Protein AF-A0AAD9G2T5-F1 (afdb_monomer_lite)

Secondary structure (DSSP, 8-state):
--------TT-EE--SB-TTT-PBP-SEE--TT-SSSSGGGSGGG----GGGG--TTHHHHHHHHHHHHTTTEETTEEEEEP-S-TTTEEEEESS-HHHHHHHHHHPPPSSHHHHHHHHHHHIIIIITSGGGEEEEEHHHHHHHHHHHHHHHHHHHHHHHHHHSS--THHHHHHHHTTT--TT---HHHHHHHTT--HHHHHHHHHHHHHHHHHHHHHHHHTTTSHHHHHHHHHHHHHHHHHH--------

Radius of gyration: 18.95 Å; chains: 1; bounding box: 45×64×48 Å

Structure (mmCIF, N/CA/C/O backbone):
data_AF-A0AAD9G2T5-F1
#
_entry.id   AF-A0AAD9G2T5-F1
#
loop_
_atom_site.group_PDB
_atom_site.id
_atom_site.type_symbol
_atom_site.label_atom_id
_atom_site.label_alt_id
_atom_site.label_comp_id
_atom_site.label_asym_id
_atom_site.label_entity_id
_atom_site.label_seq_id
_atom_site.pdbx_PDB_ins_code
_atom_site.Cartn_x
_atom_site.Cartn_y
_atom_site.Cartn_z
_atom_site.occupancy
_atom_site.B_iso_or_equiv
_atom_site.auth_seq_id
_atom_site.auth_comp_id
_atom_site.auth_asym_id
_atom_site.auth_atom_id
_atom_site.pdbx_PDB_model_num
ATOM 1 N N . MET A 1 1 ? 5.744 40.142 16.947 1.00 37.25 1 MET A N 1
ATOM 2 C CA . MET A 1 1 ? 5.787 39.852 15.502 1.00 37.25 1 MET A CA 1
ATOM 3 C C . MET A 1 1 ? 4.796 38.740 15.296 1.00 37.25 1 MET A C 1
ATOM 5 O O . MET A 1 1 ? 5.099 37.600 15.622 1.00 37.25 1 MET A O 1
ATOM 9 N N . ASP A 1 2 ? 3.584 39.124 14.919 1.00 37.12 2 ASP A N 1
ATOM 10 C CA . ASP A 1 2 ? 2.494 38.195 14.673 1.00 37.12 2 ASP A CA 1
ATOM 11 C C . ASP A 1 2 ? 2.829 37.399 13.415 1.00 37.12 2 ASP A C 1
ATOM 13 O O . ASP A 1 2 ? 3.107 37.971 12.361 1.00 37.12 2 ASP A O 1
ATOM 17 N N . HIS A 1 3 ? 2.892 36.077 13.550 1.00 39.91 3 HIS A N 1
ATOM 18 C CA . HIS A 1 3 ? 2.948 35.198 12.395 1.00 39.91 3 HIS A CA 1
ATOM 19 C C . HIS A 1 3 ? 1.606 35.330 11.678 1.00 39.91 3 HIS A C 1
ATOM 21 O O . HIS A 1 3 ? 0.591 34.883 12.206 1.00 39.91 3 HIS A O 1
ATOM 27 N N . GLU A 1 4 ? 1.602 35.973 10.509 1.00 41.34 4 GLU A N 1
ATOM 28 C CA . GLU A 1 4 ? 0.477 35.917 9.577 1.00 41.34 4 GLU A CA 1
ATOM 29 C C . GLU A 1 4 ? 0.108 34.445 9.380 1.00 41.34 4 GLU A C 1
ATOM 31 O O . GLU A 1 4 ? 0.920 33.637 8.922 1.00 41.34 4 GLU A O 1
ATOM 36 N N . ASP A 1 5 ? -1.086 34.075 9.837 1.00 50.19 5 ASP A N 1
ATOM 37 C CA . ASP A 1 5 ? -1.580 32.708 9.773 1.00 50.19 5 ASP A CA 1
ATOM 38 C C . ASP A 1 5 ? -1.985 32.456 8.314 1.00 50.19 5 ASP A C 1
ATOM 40 O O . ASP A 1 5 ? -3.074 32.822 7.882 1.00 50.19 5 ASP A O 1
ATOM 44 N N . TRP A 1 6 ? -1.081 31.862 7.528 1.00 52.94 6 TRP A N 1
ATOM 45 C CA . TRP A 1 6 ? -1.293 31.453 6.127 1.00 52.94 6 TRP A CA 1
ATOM 46 C C . TRP A 1 6 ? -2.349 30.337 5.970 1.00 52.94 6 TRP A C 1
ATOM 48 O O . TRP A 1 6 ? -2.391 29.660 4.944 1.00 52.94 6 TRP A O 1
ATOM 58 N N . ALA A 1 7 ? -3.173 30.099 6.992 1.00 54.38 7 ALA A N 1
ATOM 59 C CA . ALA A 1 7 ? -4.201 29.077 6.986 1.00 54.38 7 ALA A CA 1
ATOM 60 C C . ALA A 1 7 ? -5.302 29.463 5.992 1.00 54.38 7 ALA A C 1
ATOM 62 O O . ALA A 1 7 ? -5.903 30.537 6.077 1.00 54.38 7 ALA A O 1
ATOM 63 N N . THR A 1 8 ? -5.596 28.564 5.055 1.00 62.50 8 THR A N 1
ATOM 64 C CA . THR A 1 8 ? -6.839 28.672 4.289 1.00 62.50 8 THR A CA 1
ATOM 65 C C . THR A 1 8 ? -8.032 28.557 5.257 1.00 62.50 8 THR A C 1
ATOM 67 O O . THR A 1 8 ? -7.897 27.923 6.305 1.00 62.50 8 THR A O 1
ATOM 70 N N . PRO A 1 9 ? -9.211 29.143 4.964 1.00 61.66 9 PRO A N 1
ATOM 71 C CA . PRO A 1 9 ? -10.321 29.252 5.927 1.00 61.66 9 PRO A CA 1
ATOM 72 C C . PRO A 1 9 ? -10.805 27.934 6.558 1.00 61.66 9 PRO A C 1
ATOM 74 O O . PRO A 1 9 ? -11.499 27.958 7.570 1.00 61.66 9 PRO A O 1
ATOM 77 N N . ASN A 1 10 ? -10.439 26.794 5.968 1.00 69.12 10 ASN A N 1
ATOM 78 C CA . ASN A 1 10 ? -10.867 25.461 6.386 1.00 69.12 10 ASN A CA 1
ATOM 79 C C . ASN A 1 10 ? -9.754 24.649 7.078 1.00 69.12 10 ASN A C 1
ATOM 81 O O . ASN A 1 10 ? -9.997 23.519 7.502 1.00 69.12 10 ASN A O 1
ATOM 85 N N . GLU A 1 11 ? -8.540 25.192 7.199 1.00 80.69 11 GLU A N 1
ATOM 86 C CA . GLU A 1 11 ? -7.415 24.510 7.837 1.00 80.69 11 GLU A CA 1
ATOM 87 C C . GLU A 1 11 ? -7.418 24.696 9.356 1.00 80.69 11 GLU A C 1
ATOM 89 O O . GLU A 1 11 ? -7.331 25.804 9.886 1.00 80.69 11 GLU A O 1
ATOM 94 N N . ARG A 1 12 ? -7.422 23.580 10.087 1.00 87.38 12 ARG A N 1
ATOM 95 C CA . ARG A 1 12 ? -7.336 23.559 11.559 1.00 87.38 12 ARG A CA 1
ATOM 96 C C . ARG A 1 12 ? -6.065 22.872 12.028 1.00 87.38 12 ARG A C 1
ATOM 98 O O . ARG A 1 12 ? -5.506 22.047 11.314 1.00 87.38 12 ARG A O 1
ATOM 105 N N . VAL A 1 13 ? -5.575 23.202 13.223 1.00 91.00 13 VAL A N 1
ATOM 106 C CA . VAL A 1 13 ? -4.452 22.454 13.823 1.00 91.00 13 VAL A CA 1
ATOM 107 C C . VAL A 1 13 ? -4.873 20.995 13.995 1.00 91.00 13 VAL A C 1
ATOM 109 O O . VAL A 1 13 ? -5.973 20.730 14.471 1.00 91.00 13 VAL A O 1
ATOM 112 N N . CYS A 1 14 ? -4.003 20.059 13.616 1.00 94.19 14 CYS A N 1
ATOM 113 C CA . CYS A 1 14 ? -4.226 18.633 13.817 1.00 94.19 14 CYS A CA 1
ATOM 114 C C . CYS A 1 14 ? -4.521 18.333 15.296 1.00 94.19 14 CYS A C 1
ATOM 116 O O . CYS A 1 14 ? -3.761 18.720 16.186 1.00 94.19 14 CYS A O 1
ATOM 118 N N . GLU A 1 15 ? -5.599 17.594 15.556 1.00 94.19 15 GLU A N 1
ATOM 119 C CA . GLU A 1 15 ? -6.027 17.267 16.924 1.00 94.19 15 GLU A CA 1
ATOM 120 C C . GLU A 1 15 ? -5.228 16.111 17.556 1.00 94.19 15 GLU A C 1
ATOM 122 O O . GLU A 1 15 ? -5.322 15.864 18.756 1.00 94.19 15 GLU A O 1
ATOM 127 N N . GLY A 1 16 ? -4.417 15.413 16.758 1.00 93.62 16 GLY A N 1
ATOM 128 C CA . GLY A 1 16 ? -3.694 14.212 17.171 1.00 93.62 16 GLY A CA 1
ATOM 129 C C . GLY A 1 16 ? -2.238 14.405 17.603 1.00 93.62 16 GLY A C 1
ATOM 130 O O . GLY A 1 16 ? -1.669 15.501 17.562 1.00 93.62 16 GLY A O 1
ATOM 131 N N . VAL A 1 17 ? -1.620 13.286 17.979 1.00 92.81 17 VAL A N 1
ATOM 132 C CA . VAL A 1 17 ? -0.212 13.179 18.395 1.00 92.81 17 VAL A CA 1
ATOM 133 C C . VAL A 1 17 ? 0.585 12.358 17.385 1.00 92.81 17 VAL A C 1
ATOM 135 O O . VAL A 1 17 ? 0.017 11.553 16.650 1.00 92.81 17 VAL A O 1
ATOM 138 N N . LYS A 1 18 ? 1.903 12.547 17.320 1.00 89.75 18 LYS A N 1
ATOM 139 C CA . LYS A 1 18 ? 2.750 11.709 16.464 1.00 89.75 18 LYS A CA 1
ATOM 140 C C . LYS A 1 18 ? 2.997 10.355 17.146 1.00 89.75 18 LYS A C 1
ATOM 142 O O . LYS A 1 18 ? 3.410 10.351 18.305 1.00 89.75 18 LYS A O 1
ATOM 147 N N . PRO A 1 19 ? 2.858 9.220 16.439 1.00 86.62 19 PRO A N 1
ATOM 148 C CA . PRO A 1 19 ? 3.175 7.905 16.997 1.00 86.62 19 PRO A CA 1
ATOM 149 C C . PRO A 1 19 ? 4.616 7.759 17.497 1.00 86.62 19 PRO A C 1
ATOM 151 O O . PRO A 1 19 ? 4.866 6.999 18.421 1.00 86.62 19 PRO A O 1
ATOM 154 N N . SER A 1 20 ? 5.563 8.480 16.890 1.00 85.12 20 SER A N 1
ATOM 155 C CA . SER A 1 20 ? 6.995 8.332 17.168 1.00 85.12 20 SER A CA 1
ATOM 156 C C . SER A 1 20 ? 7.432 8.870 18.529 1.00 85.12 20 SER A C 1
ATOM 158 O O . SER A 1 20 ? 8.339 8.316 19.138 1.00 85.12 20 SER A O 1
ATOM 160 N N . ASP A 1 21 ? 6.848 9.986 18.971 1.00 88.56 21 ASP A N 1
ATOM 161 C CA . ASP A 1 21 ? 7.287 10.726 20.162 1.00 88.56 21 ASP A CA 1
ATOM 162 C C . ASP A 1 21 ? 6.132 11.081 21.117 1.00 88.56 21 ASP A C 1
ATOM 164 O O . ASP A 1 21 ? 6.367 11.626 22.193 1.00 88.56 21 ASP A O 1
ATOM 168 N N . GLY A 1 22 ? 4.881 10.785 20.743 1.00 87.69 22 GLY A N 1
ATOM 169 C CA . GLY A 1 22 ? 3.685 11.126 21.516 1.00 87.69 22 GLY A CA 1
ATOM 170 C C . GLY A 1 22 ? 3.394 12.628 21.597 1.00 87.69 22 GLY A C 1
ATOM 171 O O . GLY A 1 22 ? 2.442 13.032 22.266 1.00 87.69 22 GLY A O 1
ATOM 172 N N . LEU A 1 23 ? 4.179 13.474 20.923 1.00 92.38 23 LEU A N 1
ATOM 173 C CA . LEU A 1 23 ? 4.019 14.922 20.972 1.00 92.38 23 LEU A CA 1
ATOM 174 C C . LEU A 1 23 ? 2.859 15.369 20.084 1.00 92.38 23 LEU A C 1
ATOM 176 O O . LEU A 1 23 ? 2.583 14.791 19.026 1.00 92.38 23 LEU A O 1
ATOM 180 N N . LYS A 1 24 ? 2.199 16.458 20.496 1.00 92.88 24 LYS A N 1
ATOM 181 C CA . LYS A 1 24 ? 1.115 17.070 19.724 1.00 92.88 24 LYS A CA 1
ATOM 182 C C . LYS A 1 24 ? 1.603 17.449 18.326 1.00 92.88 24 LYS A C 1
ATOM 184 O O . LYS A 1 24 ? 2.656 18.070 18.158 1.00 92.88 24 LYS A O 1
ATOM 189 N N . CYS A 1 25 ? 0.823 17.085 17.314 1.00 93.00 25 CYS A N 1
ATOM 190 C CA . CYS A 1 25 ? 1.128 17.463 15.947 1.00 93.00 25 CYS A CA 1
ATOM 191 C C . CYS A 1 25 ? 0.873 18.963 15.739 1.00 93.00 25 CYS A C 1
ATOM 193 O O . CYS A 1 25 ? -0.193 19.472 16.069 1.00 93.00 25 CYS A O 1
ATOM 195 N N . SER A 1 26 ? 1.842 19.665 15.150 1.00 90.31 26 SER A N 1
ATOM 196 C CA . SER A 1 26 ? 1.718 21.084 14.795 1.00 90.31 26 SER A CA 1
ATOM 197 C C . SER A 1 26 ? 1.250 21.321 13.355 1.00 90.31 26 SER A C 1
ATOM 199 O O . SER A 1 26 ? 1.064 22.467 12.954 1.00 90.31 26 SER A O 1
ATOM 201 N N . ARG A 1 27 ? 1.076 20.260 12.554 1.00 91.12 27 ARG A N 1
ATOM 202 C CA . ARG A 1 27 ? 0.601 20.379 11.167 1.00 91.12 27 ARG A CA 1
ATOM 203 C C . ARG A 1 27 ? -0.886 20.730 11.128 1.00 91.12 27 ARG A C 1
ATOM 205 O O . ARG A 1 27 ? -1.623 20.447 12.072 1.00 91.12 27 ARG A O 1
ATOM 212 N N . ARG A 1 28 ? -1.330 21.306 10.010 1.00 89.75 28 ARG A N 1
ATOM 213 C CA . ARG A 1 28 ? -2.742 21.597 9.750 1.00 89.75 28 ARG A CA 1
ATOM 214 C C . ARG A 1 28 ? -3.439 20.385 9.122 1.00 89.75 28 ARG A C 1
ATOM 216 O O . ARG A 1 28 ? -2.863 19.707 8.273 1.00 89.75 28 ARG A O 1
ATOM 223 N N . ALA A 1 29 ? -4.652 20.092 9.572 1.00 89.25 29 ALA A N 1
ATOM 224 C CA . ALA A 1 29 ? -5.585 19.212 8.887 1.00 89.25 29 ALA A CA 1
ATOM 225 C C . ALA A 1 29 ? -6.299 20.024 7.802 1.00 89.25 29 ALA A C 1
ATOM 227 O O . ALA A 1 29 ? -6.892 21.062 8.096 1.00 89.25 29 ALA A O 1
ATOM 228 N N . THR A 1 30 ? -6.197 19.556 6.561 1.00 85.50 30 THR A N 1
ATOM 229 C CA . THR A 1 30 ? -6.742 20.220 5.366 1.00 85.50 30 THR A CA 1
ATOM 230 C C . THR A 1 30 ? -8.130 19.714 4.987 1.00 85.50 30 THR A C 1
ATOM 232 O O . THR A 1 30 ? -8.843 20.368 4.234 1.00 85.50 30 THR A O 1
ATOM 235 N N . ASP A 1 31 ? -8.519 18.548 5.501 1.00 83.12 31 ASP A N 1
ATOM 236 C CA . ASP A 1 31 ? -9.830 17.957 5.277 1.00 83.12 31 ASP A CA 1
ATOM 237 C C . ASP A 1 31 ? -10.830 18.521 6.307 1.00 83.12 31 ASP A C 1
ATOM 239 O O . ASP A 1 31 ? -10.689 18.267 7.512 1.00 83.12 31 ASP A O 1
ATOM 243 N N . PRO A 1 32 ? -11.852 19.283 5.878 1.00 79.31 32 PRO A N 1
ATOM 244 C CA . PRO A 1 32 ? -12.819 19.871 6.801 1.00 79.31 32 PRO A CA 1
ATOM 245 C C . PRO A 1 32 ? -13.617 18.804 7.567 1.00 79.31 32 PRO A C 1
ATOM 247 O O . PRO A 1 32 ? -14.053 19.056 8.690 1.00 79.31 32 PRO A O 1
ATOM 250 N N . ASN A 1 33 ? -13.739 17.591 7.021 1.00 81.38 33 ASN A N 1
ATOM 251 C CA . ASN A 1 33 ? -14.490 16.490 7.620 1.00 81.38 33 ASN A CA 1
ATOM 252 C C . ASN A 1 33 ? -13.608 15.539 8.443 1.00 81.38 33 ASN A C 1
ATOM 254 O O . ASN A 1 33 ? -14.132 14.627 9.079 1.00 81.38 33 ASN A O 1
ATOM 258 N N . TYR A 1 34 ? -12.287 15.755 8.483 1.00 89.06 34 TYR A N 1
ATOM 259 C CA . TYR A 1 34 ? -11.364 14.903 9.230 1.00 89.06 34 TYR A CA 1
ATOM 260 C C . TYR A 1 34 ? -10.347 15.730 10.045 1.00 89.06 34 TYR A C 1
ATOM 262 O O . TYR A 1 34 ? -9.488 16.399 9.470 1.00 89.06 34 TYR A O 1
ATOM 270 N N . PRO A 1 35 ? -10.396 15.708 11.393 1.00 91.75 35 PRO A N 1
ATOM 271 C CA . PRO A 1 35 ? -9.634 16.634 12.246 1.00 91.75 35 PRO A CA 1
ATOM 272 C C . PRO A 1 35 ? -8.128 16.359 12.362 1.00 91.75 35 PRO A C 1
ATOM 274 O O . PRO A 1 35 ? -7.409 17.066 13.076 1.00 91.75 35 PRO A O 1
ATOM 277 N N . PHE A 1 36 ? -7.616 15.348 11.666 1.00 93.25 36 PHE A N 1
ATOM 278 C CA . PHE A 1 36 ? -6.214 14.956 11.730 1.00 93.25 36 PHE A CA 1
ATOM 279 C C . PHE A 1 36 ? -5.532 15.174 10.382 1.00 93.25 36 PHE A C 1
ATOM 281 O O . PHE A 1 36 ? -6.083 14.861 9.331 1.00 93.25 36 PHE A O 1
ATOM 288 N N . CYS A 1 37 ? -4.289 15.661 10.393 1.00 91.62 37 CYS A N 1
ATOM 289 C CA . CYS A 1 37 ? -3.544 15.846 9.144 1.00 91.62 37 CYS A CA 1
ATOM 290 C C . CYS A 1 37 ? -3.130 14.516 8.491 1.00 91.62 37 CYS A C 1
ATOM 292 O O . CYS A 1 37 ? -2.811 14.493 7.309 1.00 91.62 37 CYS A O 1
ATOM 294 N N . MET A 1 38 ? -3.085 13.429 9.268 1.00 91.50 38 MET A N 1
ATOM 295 C CA . MET A 1 38 ? -2.805 12.064 8.820 1.00 91.50 38 MET A CA 1
ATOM 296 C C . MET A 1 38 ? -3.535 11.079 9.733 1.00 91.50 38 MET A C 1
ATOM 298 O O . MET A 1 38 ? -3.700 11.345 10.925 1.00 91.50 38 MET A O 1
ATOM 302 N N . THR A 1 39 ? -3.920 9.924 9.197 1.00 93.25 39 THR A N 1
ATOM 303 C CA . THR A 1 39 ? -4.640 8.880 9.948 1.00 93.25 39 THR A CA 1
ATOM 304 C C . THR A 1 39 ? -3.835 8.328 11.118 1.00 93.25 39 THR A C 1
ATOM 306 O O . THR A 1 39 ? -4.401 8.079 12.170 1.00 93.25 39 THR A O 1
ATOM 309 N N . GLN A 1 40 ? -2.508 8.258 11.000 1.00 93.06 40 GLN A N 1
ATOM 310 C CA . GLN A 1 40 ? -1.628 7.825 12.091 1.00 93.06 40 GLN A CA 1
ATOM 311 C C . GLN A 1 40 ? -1.674 8.720 13.344 1.00 93.06 40 GLN A C 1
ATOM 313 O O . GLN A 1 40 ? -1.215 8.306 14.400 1.00 93.06 40 GLN A O 1
ATOM 318 N N . HIS A 1 41 ? -2.170 9.960 13.237 1.00 94.12 41 HIS A N 1
ATOM 319 C CA . HIS A 1 41 ? -2.341 10.840 14.400 1.00 94.12 41 HIS A CA 1
ATOM 320 C C . HIS A 1 41 ? -3.689 10.628 15.101 1.00 94.12 41 HIS A C 1
ATOM 322 O O . HIS A 1 41 ? -3.884 11.125 16.211 1.00 94.12 41 HIS A O 1
ATOM 328 N N . ASP A 1 42 ? -4.615 9.911 14.463 1.00 94.06 42 ASP A N 1
ATOM 329 C CA . ASP A 1 42 ? -5.881 9.516 15.059 1.00 94.06 42 ASP A CA 1
ATOM 330 C C . ASP A 1 42 ? -5.677 8.247 15.890 1.00 94.06 42 ASP A C 1
ATOM 332 O O . ASP A 1 42 ? -5.380 7.174 15.364 1.00 94.06 42 ASP A O 1
ATOM 336 N N . LYS A 1 43 ? -5.867 8.359 17.208 1.00 91.06 43 LYS A N 1
ATOM 337 C CA . LYS A 1 43 ? -5.720 7.236 18.148 1.00 91.06 43 LYS A CA 1
ATOM 338 C C . LYS A 1 43 ? -6.637 6.049 17.829 1.00 91.06 43 LYS A C 1
ATOM 340 O O . LYS A 1 43 ? -6.361 4.943 18.280 1.00 91.06 43 LYS A O 1
ATOM 345 N N . ARG A 1 44 ? -7.718 6.275 17.074 1.00 92.81 44 ARG A N 1
ATOM 346 C CA . ARG A 1 44 ? -8.655 5.229 16.652 1.00 92.81 44 ARG A CA 1
ATOM 347 C C . ARG A 1 44 ? -8.031 4.296 15.611 1.00 92.81 44 ARG A C 1
ATOM 349 O O . ARG A 1 44 ? -8.391 3.132 15.574 1.00 92.81 44 ARG A O 1
ATOM 356 N N . ALA A 1 45 ? -7.064 4.763 14.816 1.00 88.69 45 ALA A N 1
ATOM 357 C CA . ALA A 1 45 ? -6.491 4.017 13.690 1.00 88.69 45 ALA A CA 1
ATOM 358 C C . ALA A 1 45 ? -5.594 2.820 14.075 1.00 88.69 45 ALA A C 1
ATOM 360 O O . ALA A 1 45 ? -5.114 2.132 13.180 1.00 88.69 45 ALA A O 1
ATOM 361 N N . ASN A 1 46 ? -5.319 2.601 15.370 1.00 85.94 46 ASN A N 1
ATOM 362 C CA . ASN A 1 46 ? -4.414 1.555 15.875 1.00 85.94 46 ASN A CA 1
ATOM 363 C C . ASN A 1 46 ? -3.105 1.438 15.063 1.00 85.94 46 ASN A C 1
ATOM 365 O O . ASN A 1 46 ? -2.801 0.393 14.490 1.00 85.94 46 ASN A O 1
ATOM 369 N N . TYR A 1 47 ? -2.356 2.542 14.957 1.00 90.81 47 TYR A N 1
ATOM 370 C CA . TYR A 1 47 ? -1.241 2.663 14.015 1.00 90.81 47 TYR A CA 1
ATOM 371 C C . TYR A 1 47 ? -0.231 1.503 14.099 1.00 90.81 47 TYR A C 1
ATOM 373 O O . TYR A 1 47 ? 0.301 1.168 15.157 1.00 90.81 47 TYR A O 1
ATOM 381 N N . CYS A 1 48 ? 0.074 0.944 12.932 1.00 92.62 48 CYS A N 1
ATOM 382 C CA . CYS A 1 48 ? 1.091 -0.077 12.702 1.00 92.62 48 CYS A CA 1
ATOM 383 C C . CYS A 1 48 ? 2.168 0.520 11.790 1.00 92.62 48 CYS A C 1
ATOM 385 O O . CYS A 1 48 ? 1.832 1.016 10.714 1.00 92.62 48 CYS A O 1
ATOM 387 N N . ASP A 1 49 ? 3.431 0.515 12.226 1.00 92.88 49 ASP A N 1
ATOM 388 C CA . ASP A 1 49 ? 4.533 1.129 11.480 1.00 92.88 49 ASP A CA 1
ATOM 389 C C . ASP A 1 49 ? 4.974 0.233 10.307 1.00 92.88 49 ASP A C 1
ATOM 391 O O . ASP A 1 49 ? 5.473 -0.870 10.543 1.00 92.88 49 ASP A O 1
ATOM 395 N N . PRO A 1 50 ? 4.883 0.695 9.044 1.00 94.19 50 PRO A N 1
ATOM 396 C CA . PRO A 1 50 ? 5.353 -0.062 7.886 1.00 94.19 50 PRO A CA 1
ATOM 397 C C . PRO A 1 50 ? 6.831 -0.478 7.950 1.00 94.19 50 PRO A C 1
ATOM 399 O O . PRO A 1 50 ? 7.212 -1.440 7.281 1.00 94.19 50 PRO A O 1
ATOM 402 N N . GLN A 1 51 ? 7.678 0.215 8.725 1.00 92.38 51 GLN A N 1
ATOM 403 C CA . GLN A 1 51 ? 9.091 -0.158 8.872 1.00 92.38 51 GLN A CA 1
ATOM 404 C C . GLN A 1 51 ? 9.274 -1.550 9.486 1.00 92.38 51 GLN A C 1
ATOM 406 O O . GLN A 1 51 ? 10.272 -2.200 9.191 1.00 92.38 51 GLN A O 1
ATOM 411 N N . MET A 1 52 ? 8.313 -2.046 10.274 1.00 93.44 52 MET A N 1
ATOM 412 C CA . MET A 1 52 ? 8.434 -3.358 10.919 1.00 93.44 52 MET A CA 1
ATOM 413 C C . MET A 1 52 ? 8.413 -4.541 9.936 1.00 93.44 52 MET A C 1
ATOM 415 O O . MET A 1 52 ? 8.812 -5.644 10.296 1.00 93.44 52 MET A O 1
ATOM 419 N N . PHE A 1 53 ? 7.975 -4.313 8.692 1.00 94.81 53 PHE A N 1
ATOM 420 C CA . PHE A 1 53 ? 7.957 -5.321 7.627 1.00 94.81 53 PHE A CA 1
ATOM 421 C C . PHE A 1 53 ? 9.167 -5.232 6.693 1.00 94.81 53 PHE A C 1
ATOM 423 O O . PHE A 1 53 ? 9.291 -6.046 5.781 1.00 94.81 53 PHE A O 1
ATOM 430 N N . ARG A 1 54 ? 10.037 -4.229 6.852 1.00 87.81 54 ARG A N 1
ATOM 431 C CA . ARG A 1 54 ? 11.146 -3.998 5.923 1.00 87.81 54 ARG A CA 1
ATOM 432 C C . ARG A 1 54 ? 12.352 -4.869 6.248 1.00 87.81 54 ARG A C 1
ATOM 434 O O . ARG A 1 54 ? 12.629 -5.178 7.401 1.00 87.81 54 ARG A O 1
ATOM 441 N N . GLN A 1 55 ? 13.102 -5.194 5.200 1.00 86.56 55 GLN A N 1
ATOM 442 C CA . GLN A 1 55 ? 14.401 -5.845 5.291 1.00 86.56 55 GLN A CA 1
ATOM 443 C C . GLN A 1 55 ? 15.526 -4.864 4.947 1.00 86.56 55 GLN A C 1
ATOM 445 O O . GLN A 1 55 ? 15.523 -4.230 3.885 1.00 86.56 55 GLN A O 1
ATOM 450 N N . ASP A 1 56 ? 16.523 -4.782 5.826 1.00 86.88 56 ASP A N 1
ATOM 451 C CA . ASP A 1 56 ? 17.701 -3.944 5.619 1.00 86.88 56 ASP A CA 1
ATOM 452 C C . ASP A 1 56 ? 18.571 -4.440 4.459 1.00 86.88 56 ASP A C 1
ATOM 454 O O . ASP A 1 56 ? 18.725 -5.638 4.202 1.00 86.88 56 ASP A O 1
ATOM 458 N N . GLY A 1 57 ? 19.183 -3.493 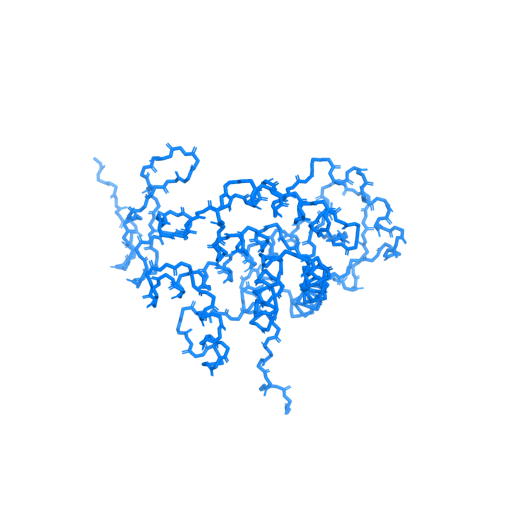3.742 1.00 85.25 57 GLY A N 1
ATOM 459 C CA . GLY A 1 57 ? 20.135 -3.796 2.671 1.00 85.25 57 GLY A CA 1
ATOM 460 C C . GLY A 1 57 ? 19.521 -4.459 1.432 1.00 85.25 57 GLY A C 1
ATOM 461 O O . GLY A 1 57 ? 20.271 -4.959 0.590 1.00 85.25 57 GLY A O 1
ATOM 462 N N . LEU A 1 58 ? 18.190 -4.433 1.286 1.00 84.25 58 LEU A N 1
ATOM 463 C CA . LEU A 1 58 ? 17.454 -5.102 0.210 1.00 84.25 58 LEU A CA 1
ATOM 464 C C . LEU A 1 58 ? 18.012 -4.797 -1.188 1.00 84.25 58 LEU A C 1
ATOM 466 O O . LEU A 1 58 ? 18.195 -5.697 -2.009 1.00 84.25 58 LEU A O 1
ATOM 470 N N . ARG A 1 59 ? 18.353 -3.528 -1.447 1.00 84.38 59 ARG A N 1
ATOM 471 C CA . ARG A 1 59 ? 18.965 -3.106 -2.711 1.00 84.38 59 ARG A CA 1
ATOM 472 C C . ARG A 1 59 ? 20.207 -3.929 -3.050 1.00 84.38 59 ARG A C 1
ATOM 474 O O . ARG A 1 59 ? 20.310 -4.442 -4.162 1.00 84.38 59 ARG A O 1
ATOM 481 N N . ASN A 1 60 ? 21.145 -4.027 -2.110 1.00 86.62 60 ASN A N 1
ATOM 482 C CA . ASN A 1 60 ? 22.431 -4.690 -2.332 1.00 86.62 60 ASN A CA 1
ATOM 483 C C . ASN A 1 60 ? 22.248 -6.190 -2.584 1.00 86.62 60 ASN A C 1
ATOM 485 O O . ASN A 1 60 ? 23.023 -6.786 -3.323 1.00 86.62 60 ASN A O 1
ATOM 489 N N . GLN A 1 61 ? 21.207 -6.777 -1.997 1.00 87.12 61 GLN A N 1
ATOM 490 C CA . GLN A 1 61 ? 20.908 -8.201 -2.103 1.00 87.12 61 GLN A CA 1
ATOM 491 C C . GLN A 1 61 ? 20.193 -8.547 -3.418 1.00 87.12 61 GLN A C 1
ATOM 493 O O . GLN A 1 61 ? 20.461 -9.592 -4.007 1.00 87.12 61 GLN A O 1
ATOM 498 N N . MET A 1 62 ? 19.305 -7.669 -3.901 1.00 92.69 62 MET A N 1
ATOM 499 C CA . MET A 1 62 ? 18.348 -8.032 -4.952 1.00 92.69 62 MET A CA 1
ATOM 500 C C . MET A 1 62 ? 18.549 -7.330 -6.294 1.00 92.69 62 MET A C 1
ATOM 502 O O . MET A 1 62 ? 18.108 -7.872 -7.306 1.00 92.69 62 MET A O 1
ATOM 506 N N . LEU A 1 63 ? 19.218 -6.171 -6.352 1.00 91.56 63 LEU A N 1
ATOM 507 C CA . LEU A 1 63 ? 19.258 -5.338 -7.564 1.00 91.56 63 LEU A CA 1
ATOM 508 C C . LEU A 1 63 ? 19.682 -6.123 -8.813 1.00 91.56 63 LEU A C 1
ATOM 510 O O . LEU A 1 63 ? 18.960 -6.138 -9.807 1.00 91.56 63 LEU A O 1
ATOM 514 N N . GLU A 1 64 ? 20.833 -6.793 -8.773 1.00 90.94 64 GLU A N 1
ATOM 515 C CA . GLU A 1 64 ? 21.352 -7.491 -9.953 1.00 90.94 64 GLU A CA 1
ATOM 516 C C . GLU A 1 64 ? 20.526 -8.736 -10.306 1.00 90.94 64 GLU A C 1
ATOM 518 O O . GLU A 1 64 ? 20.290 -9.017 -11.482 1.00 90.94 64 GLU A O 1
ATOM 523 N N . THR A 1 65 ? 20.018 -9.447 -9.298 1.00 93.88 65 THR A N 1
ATOM 524 C CA . THR A 1 65 ? 19.117 -10.594 -9.478 1.00 93.88 65 THR A CA 1
ATOM 525 C C . THR A 1 65 ? 17.839 -10.180 -10.206 1.00 93.88 65 THR A C 1
ATOM 527 O O . THR A 1 65 ? 17.449 -10.811 -11.190 1.00 93.88 65 THR A O 1
ATOM 530 N N . LEU A 1 66 ? 17.216 -9.083 -9.772 1.00 94.19 66 LEU A N 1
ATOM 531 C CA . LEU A 1 66 ? 15.988 -8.559 -10.367 1.00 94.19 66 LEU A CA 1
ATOM 532 C C . LEU A 1 66 ? 16.232 -8.005 -11.772 1.00 94.19 66 LEU A C 1
ATOM 534 O O . LEU A 1 66 ? 15.456 -8.288 -12.680 1.00 94.19 66 LEU A O 1
ATOM 538 N N . ARG A 1 67 ? 17.347 -7.296 -11.996 1.00 92.00 67 ARG A N 1
ATOM 539 C CA . ARG A 1 67 ? 17.724 -6.821 -13.337 1.00 92.00 67 ARG A CA 1
ATOM 540 C C . ARG A 1 67 ? 17.896 -7.973 -14.322 1.00 92.00 67 ARG A C 1
ATOM 542 O O . ARG A 1 67 ? 17.411 -7.875 -15.446 1.00 92.00 67 ARG A O 1
ATOM 549 N N . LYS A 1 68 ? 18.527 -9.078 -13.912 1.00 92.19 68 LYS A N 1
ATOM 550 C CA . LYS A 1 68 ? 18.643 -10.285 -14.749 1.00 92.19 68 LYS A CA 1
ATOM 551 C C . LYS A 1 68 ? 17.281 -10.921 -15.019 1.00 92.19 68 LYS A C 1
ATOM 553 O O . LYS A 1 68 ? 16.977 -11.197 -16.179 1.00 92.19 68 LYS A O 1
ATOM 558 N N . ARG A 1 69 ? 16.459 -11.104 -13.977 1.00 93.94 69 ARG A N 1
ATOM 559 C CA . ARG A 1 69 ? 15.097 -11.658 -14.082 1.00 93.94 69 ARG A CA 1
ATOM 560 C C . ARG A 1 69 ? 14.243 -10.864 -15.074 1.00 93.94 69 ARG A C 1
ATOM 562 O O . ARG A 1 69 ? 13.631 -11.447 -15.963 1.00 93.94 69 ARG A O 1
ATOM 569 N N . ASP A 1 70 ? 14.287 -9.539 -14.968 1.00 92.25 70 ASP A N 1
ATOM 570 C CA . ASP A 1 70 ? 13.451 -8.618 -15.744 1.00 92.25 70 ASP A CA 1
ATOM 571 C C . ASP A 1 70 ? 14.162 -8.112 -17.016 1.00 92.25 70 ASP A C 1
ATOM 573 O O . ASP A 1 70 ? 13.747 -7.135 -17.641 1.00 92.25 70 ASP A O 1
ATOM 577 N N . LYS A 1 71 ? 15.256 -8.773 -17.427 1.00 92.44 71 LYS A N 1
ATOM 578 C CA . LYS A 1 71 ? 16.033 -8.471 -18.645 1.00 92.44 71 LYS A CA 1
ATOM 579 C C . LYS A 1 71 ? 16.427 -6.992 -18.773 1.00 92.44 71 LYS A C 1
ATOM 581 O O . LYS A 1 71 ? 16.440 -6.447 -19.874 1.00 92.44 71 LYS A O 1
ATOM 586 N N . ASN A 1 72 ? 16.758 -6.344 -17.660 1.00 91.25 72 ASN A N 1
ATOM 587 C CA . ASN A 1 72 ? 17.081 -4.921 -17.543 1.00 91.25 72 ASN A CA 1
ATOM 588 C C . ASN A 1 72 ? 15.949 -3.962 -17.965 1.00 91.25 72 ASN A C 1
ATOM 590 O O . ASN A 1 72 ? 16.237 -2.843 -18.392 1.00 91.25 72 ASN A O 1
ATOM 594 N N . HIS A 1 73 ? 14.684 -4.374 -17.865 1.00 92.25 73 HIS A N 1
ATOM 595 C CA . HIS A 1 73 ? 13.532 -3.511 -18.132 1.00 92.25 73 HIS A CA 1
ATOM 596 C C . HIS A 1 73 ? 12.831 -3.113 -16.835 1.00 92.25 73 HIS A C 1
ATOM 598 O O . HIS A 1 73 ? 12.756 -3.887 -15.883 1.00 92.25 73 HIS A O 1
ATOM 604 N N . ASP A 1 74 ? 12.332 -1.882 -16.813 1.00 93.94 74 ASP A N 1
ATOM 605 C CA . ASP A 1 74 ? 11.510 -1.362 -15.729 1.00 93.94 74 ASP A CA 1
ATOM 606 C C . ASP A 1 74 ? 10.056 -1.808 -15.943 1.00 93.94 74 ASP A C 1
ATOM 608 O O . ASP A 1 74 ? 9.418 -1.441 -16.932 1.00 93.94 74 ASP A O 1
ATOM 612 N N . ARG A 1 75 ? 9.509 -2.608 -15.024 1.00 93.44 75 ARG A N 1
ATOM 613 C CA . ARG A 1 75 ? 8.141 -3.138 -15.162 1.00 93.44 75 ARG A CA 1
ATOM 614 C C . ARG A 1 75 ? 7.061 -2.064 -14.997 1.00 93.44 75 ARG A C 1
ATOM 616 O O . ARG A 1 75 ? 5.963 -2.246 -15.523 1.00 93.44 75 ARG A O 1
ATOM 623 N N . TYR A 1 76 ? 7.365 -0.940 -14.341 1.00 95.19 76 TYR A N 1
ATOM 624 C CA . TYR A 1 76 ? 6.466 0.218 -14.244 1.00 95.19 76 TYR A CA 1
ATOM 625 C C . TYR A 1 76 ? 6.609 1.190 -15.410 1.00 95.19 76 TYR A C 1
ATOM 627 O O . TYR A 1 76 ? 5.763 2.063 -15.610 1.00 95.19 76 TYR A O 1
ATOM 635 N N . ASN A 1 77 ? 7.671 1.062 -16.197 1.00 91.06 77 ASN A N 1
ATOM 636 C CA . ASN A 1 77 ? 7.881 1.882 -17.375 1.00 91.06 77 ASN A CA 1
ATOM 637 C C . ASN A 1 77 ? 8.454 1.019 -18.508 1.00 91.06 77 ASN A C 1
ATOM 639 O O . ASN A 1 77 ? 9.671 0.967 -18.678 1.00 91.06 77 ASN A O 1
ATOM 643 N N . PRO A 1 78 ? 7.590 0.363 -19.310 1.00 74.31 78 PRO A N 1
ATOM 644 C CA . PRO A 1 78 ? 8.014 -0.615 -20.316 1.00 74.31 78 PRO A CA 1
ATOM 645 C C . PRO A 1 78 ? 9.019 -0.093 -21.356 1.00 74.31 78 PRO A C 1
ATOM 647 O O . PRO A 1 78 ? 9.747 -0.881 -21.953 1.00 74.31 78 PRO A O 1
ATOM 650 N N . GLY A 1 79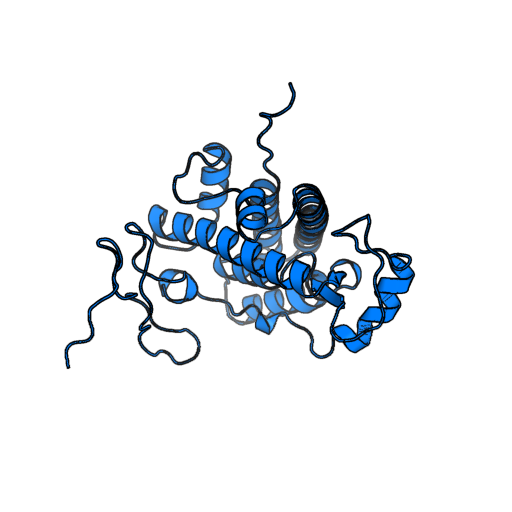 ? 9.082 1.227 -21.577 1.00 83.38 79 GLY A N 1
ATOM 651 C CA . GLY A 1 79 ? 10.047 1.856 -22.488 1.00 83.38 79 GLY A CA 1
ATOM 652 C C . GLY A 1 79 ? 11.413 2.161 -21.860 1.00 83.38 79 GLY A C 1
ATOM 653 O O . GLY A 1 79 ? 12.331 2.586 -22.562 1.00 83.38 79 GLY A O 1
ATOM 654 N N . ARG A 1 80 ? 11.570 1.971 -20.547 1.00 91.00 80 ARG A N 1
ATOM 655 C CA . ARG A 1 80 ? 12.763 2.343 -19.784 1.00 91.00 80 ARG A CA 1
ATOM 656 C C . ARG A 1 80 ? 13.620 1.120 -19.462 1.00 91.00 80 ARG A C 1
ATOM 658 O O . ARG A 1 80 ? 13.140 0.110 -18.951 1.00 91.00 80 ARG A O 1
ATOM 665 N N . LYS A 1 81 ? 14.929 1.250 -19.693 1.00 90.44 81 LYS A N 1
ATOM 666 C CA . LYS A 1 81 ? 15.932 0.279 -19.233 1.00 90.44 81 LYS A CA 1
ATOM 667 C C . LYS A 1 81 ? 16.438 0.631 -17.838 1.00 90.44 81 LYS A C 1
ATOM 669 O O . LYS A 1 81 ? 16.672 1.802 -17.541 1.00 90.44 81 LYS A O 1
ATOM 674 N N . THR A 1 82 ? 16.659 -0.387 -17.016 1.00 87.88 82 THR A N 1
ATOM 675 C CA . THR A 1 82 ? 17.226 -0.254 -15.672 1.00 87.88 82 THR A CA 1
ATOM 676 C C . THR A 1 82 ? 18.754 -0.272 -15.714 1.00 87.88 82 THR A C 1
ATOM 678 O O . THR A 1 82 ? 19.395 -1.029 -16.455 1.00 87.88 82 THR A O 1
ATOM 681 N N . SER A 1 83 ? 19.367 0.566 -14.890 1.00 80.19 83 SER A N 1
ATOM 682 C CA . SER A 1 83 ? 20.815 0.734 -14.778 1.00 80.19 83 SER A CA 1
ATOM 683 C C . SER A 1 83 ? 21.339 0.218 -13.434 1.00 80.19 83 SER A C 1
ATOM 685 O O . SER A 1 83 ? 20.584 -0.016 -12.494 1.00 80.19 83 SER A O 1
ATOM 687 N N . THR A 1 84 ? 22.657 0.045 -13.333 1.00 71.56 84 THR A N 1
ATOM 688 C CA . THR A 1 84 ? 23.341 -0.276 -12.067 1.00 71.56 84 THR A CA 1
ATOM 689 C C . THR A 1 84 ? 23.614 0.953 -11.202 1.00 71.56 84 THR A C 1
ATOM 691 O O . THR A 1 84 ? 24.091 0.811 -10.076 1.00 71.56 84 THR A O 1
ATOM 694 N N . ARG A 1 85 ? 23.369 2.173 -11.704 1.00 73.19 85 ARG A N 1
ATOM 695 C CA . ARG A 1 85 ? 23.742 3.398 -10.989 1.00 73.19 85 ARG A CA 1
ATOM 696 C C . ARG A 1 85 ? 22.888 3.542 -9.730 1.00 73.19 85 ARG A C 1
ATOM 698 O O . ARG A 1 85 ? 21.661 3.538 -9.787 1.00 73.19 85 ARG A O 1
ATOM 705 N N . ALA A 1 86 ? 23.567 3.675 -8.590 1.00 61.94 86 ALA A N 1
ATOM 706 C CA . ALA A 1 86 ? 22.957 3.728 -7.264 1.00 61.94 86 ALA A CA 1
ATOM 707 C C . ALA A 1 86 ? 21.885 4.819 -7.113 1.00 61.94 86 ALA A C 1
ATOM 709 O O . ALA A 1 86 ? 20.922 4.608 -6.390 1.00 61.94 86 ALA A O 1
ATOM 710 N N . SER A 1 87 ? 22.038 5.949 -7.809 1.00 68.62 87 SER A N 1
ATOM 711 C CA . SER A 1 87 ? 21.178 7.128 -7.666 1.00 68.62 87 SER A CA 1
ATOM 712 C C . SER A 1 87 ? 19.970 7.178 -8.606 1.00 68.62 87 SER A C 1
ATOM 714 O O . SER A 1 87 ? 19.145 8.076 -8.464 1.00 68.62 87 SER A O 1
ATOM 716 N N . SER A 1 88 ? 19.859 6.277 -9.589 1.00 80.56 88 SER A N 1
ATOM 717 C CA . SER A 1 88 ? 18.812 6.368 -10.624 1.00 80.56 88 SER A CA 1
ATOM 718 C C . SER A 1 88 ? 17.763 5.268 -10.569 1.00 80.56 88 SER A C 1
ATOM 720 O O . SER A 1 88 ? 16.648 5.483 -11.036 1.00 80.56 88 SER A O 1
ATOM 722 N N . ASP A 1 89 ? 18.113 4.104 -10.030 1.00 90.25 89 ASP A N 1
ATOM 723 C CA . ASP A 1 89 ? 17.237 2.940 -9.913 1.00 90.25 89 ASP A CA 1
ATOM 724 C C . ASP A 1 89 ? 17.187 2.488 -8.467 1.00 90.25 89 ASP A C 1
ATOM 726 O O . ASP A 1 89 ? 18.213 2.535 -7.801 1.00 90.25 89 ASP A O 1
ATOM 730 N N . GLU A 1 90 ? 16.051 1.978 -8.016 1.00 91.62 90 GLU A N 1
ATOM 731 C CA . GLU A 1 90 ? 15.789 1.443 -6.681 1.00 91.62 90 GLU A CA 1
ATOM 732 C C . GLU A 1 90 ? 15.117 0.071 -6.782 1.00 91.62 90 GLU A C 1
ATOM 734 O O . GLU A 1 90 ? 14.564 -0.281 -7.825 1.00 91.62 90 GLU A O 1
ATOM 739 N N . VAL A 1 91 ? 15.216 -0.719 -5.709 1.00 93.94 91 VAL A N 1
ATOM 740 C CA . VAL A 1 91 ? 14.411 -1.936 -5.558 1.00 93.94 91 VAL A CA 1
ATOM 741 C C . VAL A 1 91 ? 13.131 -1.523 -4.843 1.00 93.94 91 VAL A C 1
ATOM 743 O O . VAL A 1 91 ? 13.208 -1.008 -3.731 1.00 93.94 91 VAL A O 1
ATOM 746 N N . ASP A 1 92 ? 11.996 -1.714 -5.504 1.00 94.62 92 ASP A N 1
ATOM 747 C CA . ASP A 1 92 ? 10.667 -1.396 -4.982 1.00 94.62 92 ASP A CA 1
ATOM 748 C C . ASP A 1 92 ? 9.950 -2.664 -4.504 1.00 94.62 92 ASP A C 1
ATOM 750 O O . ASP A 1 92 ? 10.132 -3.741 -5.081 1.00 94.62 92 ASP A O 1
ATOM 754 N N . HIS A 1 93 ? 9.101 -2.499 -3.490 1.00 95.94 93 HIS A N 1
ATOM 755 C CA . HIS A 1 93 ? 8.118 -3.479 -3.040 1.00 95.94 93 HIS A CA 1
ATOM 756 C C . HIS A 1 93 ? 6.822 -3.311 -3.846 1.00 95.94 93 HIS A C 1
ATOM 758 O O . HIS A 1 93 ? 6.087 -2.341 -3.666 1.00 95.94 93 HIS A O 1
ATOM 764 N N . ILE A 1 94 ? 6.501 -4.273 -4.710 1.00 96.19 94 ILE A N 1
ATOM 765 C CA . ILE A 1 94 ? 5.311 -4.259 -5.576 1.00 96.19 94 ILE A CA 1
ATOM 766 C C . ILE A 1 94 ? 4.028 -4.134 -4.741 1.00 96.19 94 ILE A C 1
ATOM 768 O O . ILE A 1 94 ? 3.238 -3.203 -4.933 1.00 96.19 94 ILE A O 1
ATOM 772 N N . GLY A 1 95 ? 3.843 -5.060 -3.799 1.00 94.88 95 GLY A N 1
ATOM 773 C CA . GLY A 1 95 ? 2.954 -4.928 -2.654 1.00 94.88 95 GLY A CA 1
ATOM 774 C C . GLY A 1 95 ? 3.690 -4.210 -1.526 1.00 94.88 95 GLY A C 1
ATOM 775 O O . GLY A 1 95 ? 4.678 -4.714 -0.992 1.00 94.88 95 GLY A O 1
ATOM 776 N N . GLU A 1 96 ? 3.219 -3.015 -1.193 1.00 95.00 96 GLU A N 1
ATOM 777 C CA . GLU A 1 96 ? 3.887 -2.074 -0.290 1.00 95.00 96 GLU A CA 1
ATOM 778 C C . GLU A 1 96 ? 3.815 -2.508 1.181 1.00 95.00 96 GLU A C 1
ATOM 780 O O . GLU A 1 96 ? 2.800 -3.038 1.639 1.00 95.00 96 GLU A O 1
ATOM 785 N N . CYS A 1 97 ? 4.855 -2.190 1.960 1.00 95.81 97 CYS A N 1
ATOM 786 C CA . CYS A 1 97 ? 4.866 -2.421 3.412 1.00 95.81 97 CYS A CA 1
ATOM 787 C C . CYS A 1 97 ? 3.689 -1.712 4.107 1.00 95.81 97 CYS A C 1
ATOM 789 O O . CYS A 1 97 ? 3.125 -2.222 5.072 1.00 95.81 97 CYS A O 1
ATOM 791 N N . GLN A 1 98 ? 3.290 -0.548 3.587 1.00 94.94 98 GLN A N 1
ATOM 792 C CA . GLN A 1 98 ? 2.147 0.233 4.056 1.00 94.94 98 GLN A CA 1
ATOM 793 C C . GLN A 1 98 ? 0.838 -0.560 3.919 1.00 94.94 98 GLN A C 1
ATOM 795 O O . GLN A 1 98 ? -0.024 -0.478 4.788 1.00 94.94 98 GLN A O 1
ATOM 800 N N . THR A 1 99 ? 0.711 -1.403 2.886 1.00 95.69 99 THR A N 1
ATOM 801 C CA . THR A 1 99 ? -0.456 -2.279 2.716 1.00 95.69 99 THR A CA 1
ATOM 802 C C . THR A 1 99 ? -0.496 -3.387 3.764 1.00 95.69 99 THR A C 1
ATOM 804 O O . THR A 1 99 ? -1.561 -3.646 4.318 1.00 95.69 99 THR A O 1
ATOM 807 N N . ALA A 1 100 ? 0.646 -4.005 4.085 1.00 96.31 100 ALA A N 1
ATOM 808 C CA . ALA A 1 100 ? 0.731 -4.989 5.170 1.00 96.31 100 ALA A CA 1
ATOM 809 C C . ALA A 1 100 ? 0.392 -4.355 6.532 1.00 96.31 100 ALA A C 1
ATOM 811 O O . ALA A 1 100 ? -0.404 -4.900 7.300 1.00 96.31 100 ALA A O 1
ATOM 812 N N . ALA A 1 101 ? 0.914 -3.151 6.788 1.00 96.06 101 ALA A N 1
ATOM 813 C CA . ALA A 1 101 ? 0.593 -2.377 7.981 1.00 96.06 101 ALA A CA 1
ATOM 814 C C . ALA A 1 101 ? -0.904 -2.050 8.074 1.00 96.06 101 ALA A C 1
ATOM 816 O O . ALA A 1 101 ? -1.510 -2.248 9.123 1.00 96.06 101 ALA A O 1
ATOM 817 N N . MET A 1 102 ? -1.519 -1.607 6.973 1.00 95.50 102 MET A N 1
ATOM 818 C CA . MET A 1 102 ? -2.957 -1.345 6.918 1.00 95.50 102 MET A CA 1
ATOM 819 C C . MET A 1 102 ? -3.766 -2.616 7.199 1.00 95.50 102 MET A C 1
ATOM 821 O O . MET A 1 102 ? -4.722 -2.557 7.966 1.00 95.50 102 MET A O 1
ATOM 825 N N . CYS A 1 103 ? -3.365 -3.776 6.665 1.00 95.31 103 CYS A N 1
ATOM 826 C CA . CYS A 1 103 ? -4.036 -5.041 6.981 1.00 95.31 103 CYS A CA 1
ATOM 827 C C . CYS A 1 103 ? -4.039 -5.318 8.491 1.00 95.31 103 CYS A C 1
ATOM 829 O O . CYS A 1 103 ? -5.070 -5.682 9.047 1.00 95.31 103 CYS A O 1
ATOM 831 N N . CYS A 1 104 ? -2.913 -5.069 9.165 1.00 94.88 104 CYS A N 1
ATOM 832 C CA . CYS A 1 104 ? -2.811 -5.217 10.616 1.00 94.88 104 CYS A CA 1
ATOM 833 C C . CYS A 1 104 ? -3.640 -4.177 11.390 1.00 94.88 104 CYS A C 1
ATOM 835 O O . CYS A 1 104 ? -4.092 -4.471 12.488 1.00 94.88 104 CYS A O 1
ATOM 837 N N . GLN A 1 105 ? -3.853 -2.978 10.839 1.00 94.31 105 GLN A N 1
ATOM 838 C CA . GLN A 1 105 ? -4.692 -1.942 11.462 1.00 94.31 105 GLN A CA 1
ATOM 839 C C . GLN A 1 105 ? -6.185 -2.298 11.423 1.00 94.31 105 GLN A C 1
ATOM 841 O O . GLN A 1 105 ? -6.912 -1.951 12.346 1.00 94.31 105 GLN A O 1
ATOM 846 N N . PHE A 1 106 ? -6.636 -2.992 10.373 1.00 94.31 106 PHE A N 1
ATOM 847 C CA . PHE A 1 106 ? -8.019 -3.471 10.222 1.00 94.31 106 PHE A CA 1
ATOM 848 C C . PHE A 1 106 ? -8.279 -4.832 10.886 1.00 94.31 106 PHE A C 1
ATOM 850 O O . PHE A 1 106 ? -9.435 -5.233 11.013 1.00 94.31 106 PHE A O 1
ATOM 857 N N . ALA A 1 107 ? -7.231 -5.567 11.257 1.00 92.50 107 ALA A N 1
ATOM 858 C CA . ALA A 1 107 ? -7.352 -6.865 11.902 1.00 92.50 107 ALA A CA 1
ATOM 859 C C . ALA A 1 107 ? -7.523 -6.722 13.420 1.00 92.50 107 ALA A C 1
ATOM 861 O O . ALA A 1 107 ? -6.914 -5.865 14.062 1.00 92.50 107 ALA A O 1
ATOM 862 N N . THR A 1 108 ? -8.319 -7.612 14.005 1.00 90.56 108 THR A N 1
ATOM 863 C CA . THR A 1 108 ? -8.394 -7.793 15.455 1.00 90.56 108 THR A CA 1
ATOM 864 C C . THR A 1 108 ? -7.559 -9.005 15.828 1.00 90.56 108 THR A C 1
ATOM 866 O O . THR A 1 108 ? -7.815 -10.097 15.328 1.00 90.56 108 THR A O 1
ATOM 869 N N . PHE A 1 109 ? -6.577 -8.804 16.702 1.00 91.88 109 PHE A N 1
ATOM 870 C CA . PHE A 1 109 ? -5.730 -9.875 17.216 1.00 91.88 109 PHE A CA 1
ATOM 871 C C . PHE A 1 109 ? -6.208 -10.306 18.598 1.00 91.88 109 PHE A C 1
ATOM 873 O O . PHE A 1 109 ? -6.588 -9.474 19.424 1.00 91.88 109 PHE A O 1
ATOM 880 N N . THR A 1 110 ? -6.147 -11.604 18.860 1.00 92.56 110 THR A N 1
ATOM 881 C CA . THR A 1 110 ? -6.496 -12.212 20.147 1.00 92.56 110 THR A CA 1
ATOM 882 C C . THR A 1 110 ? -5.483 -11.836 21.227 1.00 92.56 110 THR A C 1
ATOM 884 O O . THR A 1 110 ? -5.844 -11.656 22.390 1.00 92.56 110 THR A O 1
ATOM 887 N N . ASN A 1 111 ? -4.206 -11.725 20.855 1.00 91.62 111 ASN A N 1
ATOM 888 C CA . ASN A 1 111 ? -3.104 -11.352 21.736 1.00 91.62 111 ASN A CA 1
ATOM 889 C C . ASN A 1 111 ? -1.904 -10.811 20.928 1.00 91.62 111 ASN A C 1
ATOM 891 O O . ASN A 1 111 ? -1.901 -10.811 19.695 1.00 91.62 111 ASN A O 1
ATOM 895 N N . ASP A 1 112 ? -0.871 -10.353 21.638 1.00 91.19 112 ASP A N 1
ATOM 896 C CA . ASP A 1 112 ? 0.352 -9.826 21.019 1.00 91.19 112 ASP A CA 1
ATOM 897 C C . ASP A 1 112 ? 1.185 -10.900 20.297 1.00 91.19 112 ASP A C 1
ATOM 899 O O . ASP A 1 112 ? 1.926 -10.572 19.371 1.00 91.19 112 ASP A O 1
ATOM 903 N N . GLU A 1 113 ? 1.064 -12.172 20.687 1.00 93.19 113 GLU A N 1
ATOM 904 C CA . GLU A 1 113 ? 1.760 -13.292 20.039 1.00 93.19 113 GLU A CA 1
ATOM 905 C C . GLU A 1 113 ? 1.221 -13.523 18.622 1.00 93.19 113 GLU A C 1
ATOM 907 O O . GLU A 1 113 ? 1.995 -13.523 17.667 1.00 93.19 113 GLU A O 1
ATOM 912 N N . GLU A 1 114 ? -0.103 -13.579 18.461 1.00 93.62 114 GLU A N 1
ATOM 913 C CA . GLU A 1 114 ? -0.770 -13.681 17.159 1.00 93.62 114 GLU A CA 1
ATOM 914 C C . GLU A 1 114 ? -0.411 -12.491 16.261 1.00 93.62 114 GLU A C 1
ATOM 916 O O . GLU A 1 114 ? -0.088 -12.664 15.085 1.00 93.62 114 GLU A O 1
ATOM 921 N N . LYS A 1 115 ? -0.384 -11.275 16.824 1.00 92.88 115 LYS A N 1
ATOM 922 C CA . LYS A 1 115 ? 0.064 -10.080 16.097 1.00 92.88 115 LYS A CA 1
ATOM 923 C C . LYS A 1 115 ? 1.514 -10.214 15.626 1.00 92.88 115 LYS A C 1
ATOM 925 O O . LYS A 1 115 ? 1.821 -9.864 14.487 1.00 92.88 115 LYS A O 1
ATOM 930 N N . HIS A 1 116 ? 2.413 -10.696 16.484 1.00 93.75 116 HIS A N 1
ATOM 931 C CA . HIS A 1 116 ? 3.827 -10.875 16.145 1.00 93.75 116 HIS A CA 1
ATOM 932 C C . HIS A 1 116 ? 4.029 -11.938 15.065 1.00 93.75 116 HIS A C 1
ATOM 934 O O . HIS A 1 116 ? 4.823 -11.737 14.144 1.00 93.75 116 HIS A O 1
ATOM 940 N N . ASP A 1 117 ? 3.284 -13.036 15.133 1.00 94.50 117 ASP A N 1
ATOM 941 C CA . ASP A 1 117 ? 3.341 -14.097 14.130 1.00 94.50 117 ASP A CA 1
ATOM 942 C C . ASP A 1 117 ? 2.796 -13.632 12.779 1.00 94.50 117 ASP A C 1
ATOM 944 O O . ASP A 1 117 ? 3.441 -13.860 11.755 1.00 94.50 117 ASP A O 1
ATOM 948 N N . VAL A 1 118 ? 1.712 -12.853 12.770 1.00 94.94 118 VAL A N 1
ATOM 949 C CA . VAL A 1 118 ? 1.217 -12.195 11.553 1.00 94.94 118 VAL A CA 1
ATOM 950 C C . VAL A 1 118 ? 2.257 -11.229 10.978 1.00 94.94 118 VAL A C 1
ATOM 952 O O . VAL A 1 118 ? 2.485 -11.225 9.766 1.00 94.94 118 VAL A O 1
ATOM 955 N N . VAL A 1 119 ? 2.939 -10.437 11.813 1.00 94.94 119 VAL A N 1
ATOM 956 C CA . VAL A 1 119 ? 4.013 -9.541 11.347 1.00 94.94 119 VAL A CA 1
ATOM 957 C C . VAL A 1 119 ? 5.163 -10.332 10.722 1.00 94.94 119 VAL A C 1
ATOM 959 O O . VAL A 1 119 ? 5.629 -9.970 9.636 1.00 94.94 119 VAL A O 1
ATOM 962 N N . LYS A 1 120 ? 5.602 -11.427 11.355 1.00 95.00 120 LYS A N 1
ATOM 963 C CA . LYS A 1 120 ? 6.627 -12.320 10.790 1.00 95.00 120 LYS A CA 1
ATOM 964 C C . LYS A 1 120 ? 6.174 -12.930 9.472 1.00 95.00 120 LYS A C 1
ATOM 966 O O . LYS A 1 120 ? 6.968 -12.960 8.535 1.00 95.00 120 LYS A O 1
ATOM 971 N N . PHE A 1 121 ? 4.925 -13.379 9.388 1.00 95.69 121 PHE A N 1
ATOM 972 C CA . PHE A 1 121 ? 4.356 -13.949 8.174 1.00 95.69 121 PHE A CA 1
ATOM 973 C C . PHE A 1 121 ? 4.357 -12.928 7.032 1.00 95.69 121 PHE A C 1
ATOM 975 O O . PHE A 1 121 ? 4.924 -13.197 5.974 1.00 95.69 121 PHE A O 1
ATOM 982 N N . PHE A 1 122 ? 3.819 -11.722 7.245 1.00 96.19 122 PHE A N 1
ATOM 983 C CA . PHE A 1 122 ? 3.869 -10.670 6.226 1.00 96.19 122 PHE A CA 1
ATOM 984 C C . PHE A 1 122 ? 5.308 -10.329 5.840 1.00 96.19 122 PHE A C 1
ATOM 986 O O . PHE A 1 122 ? 5.609 -10.231 4.655 1.00 96.19 122 PHE A O 1
ATOM 993 N N . SER A 1 123 ? 6.206 -10.168 6.812 1.00 95.06 123 SER A N 1
ATOM 994 C CA . SER A 1 123 ? 7.598 -9.804 6.546 1.00 95.06 123 SER A CA 1
ATOM 995 C C . SER A 1 123 ? 8.338 -10.888 5.751 1.00 95.06 123 SER A C 1
ATOM 997 O O . SER A 1 123 ? 8.917 -10.590 4.707 1.00 95.06 123 SER A O 1
ATOM 999 N N . GLY A 1 124 ? 8.298 -12.144 6.200 1.00 92.94 124 GLY A N 1
ATOM 1000 C CA . GLY A 1 124 ? 9.081 -13.243 5.629 1.00 92.94 124 GLY A CA 1
ATOM 1001 C C . GLY A 1 124 ? 8.443 -13.918 4.416 1.00 92.94 124 GLY A C 1
ATOM 1002 O O . GLY A 1 124 ? 9.156 -14.303 3.489 1.00 92.94 124 GLY A O 1
ATOM 1003 N N . ASN A 1 125 ? 7.113 -14.029 4.395 1.00 93.94 125 ASN A N 1
ATOM 1004 C CA . ASN A 1 125 ? 6.401 -14.883 3.441 1.00 93.94 125 ASN A CA 1
ATOM 1005 C C . ASN A 1 125 ? 5.635 -14.085 2.380 1.00 93.94 125 ASN A C 1
ATOM 1007 O O . ASN A 1 125 ? 5.077 -14.696 1.471 1.00 93.94 125 ASN A O 1
ATOM 1011 N N . LEU A 1 126 ? 5.594 -12.748 2.473 1.00 95.19 126 LEU A N 1
ATOM 1012 C CA . LEU A 1 126 ? 4.869 -11.893 1.526 1.00 95.19 126 LEU A CA 1
ATOM 1013 C C . LEU A 1 126 ? 5.696 -10.691 1.056 1.00 95.19 126 LEU A C 1
ATOM 1015 O O . LEU A 1 126 ? 6.080 -10.608 -0.111 1.00 95.19 126 LEU A O 1
ATOM 1019 N N . VAL A 1 127 ? 5.955 -9.750 1.963 1.00 95.81 127 VAL A N 1
ATOM 1020 C CA . VAL A 1 127 ? 6.550 -8.441 1.682 1.00 95.81 127 VAL A CA 1
ATOM 1021 C C . VAL A 1 127 ? 7.979 -8.599 1.184 1.00 95.81 127 VAL A C 1
ATOM 1023 O O . VAL A 1 127 ? 8.319 -7.985 0.173 1.00 95.81 127 VAL A O 1
ATOM 1026 N N . ASN A 1 128 ? 8.794 -9.439 1.834 1.00 95.38 128 ASN A N 1
ATOM 1027 C CA . ASN A 1 128 ? 10.198 -9.600 1.460 1.00 95.38 128 ASN A CA 1
ATOM 1028 C C . ASN A 1 128 ? 10.493 -10.803 0.544 1.00 95.38 128 ASN A C 1
ATOM 1030 O O . ASN A 1 128 ? 11.652 -11.175 0.347 1.00 95.38 128 ASN A O 1
ATOM 1034 N N . GLU A 1 129 ? 9.471 -11.404 -0.072 1.00 94.56 129 GLU A N 1
ATOM 1035 C CA . GLU A 1 129 ? 9.698 -12.430 -1.089 1.00 94.56 129 GLU A CA 1
ATOM 1036 C C . GLU A 1 129 ? 10.210 -11.812 -2.400 1.00 94.56 129 GLU A C 1
ATOM 1038 O O . GLU A 1 129 ? 9.713 -10.793 -2.874 1.00 94.56 129 GLU A O 1
ATOM 1043 N N . SER A 1 130 ? 11.144 -12.492 -3.075 1.00 93.38 130 SER A N 1
ATOM 1044 C CA . SER A 1 130 ? 11.753 -11.999 -4.326 1.00 93.38 130 SER A CA 1
ATOM 1045 C C . SER A 1 130 ? 10.751 -11.624 -5.428 1.00 93.38 130 SER A C 1
ATOM 1047 O O . SER A 1 130 ? 11.009 -10.729 -6.238 1.00 93.38 130 SER A O 1
ATOM 1049 N N . ARG A 1 131 ? 9.596 -12.299 -5.465 1.00 94.38 131 ARG A N 1
ATOM 1050 C CA . ARG A 1 131 ? 8.497 -12.013 -6.398 1.00 94.38 131 ARG A CA 1
ATOM 1051 C C . ARG A 1 131 ? 7.803 -10.684 -6.137 1.00 94.38 131 ARG A C 1
ATOM 1053 O O . ARG A 1 131 ? 7.249 -10.127 -7.076 1.00 94.38 131 ARG A O 1
ATOM 1060 N N . ASN A 1 132 ? 7.859 -10.189 -4.904 1.00 96.75 132 ASN A N 1
ATOM 1061 C CA . ASN A 1 132 ? 7.299 -8.908 -4.507 1.00 96.75 132 ASN A CA 1
ATOM 1062 C C . ASN A 1 132 ? 8.253 -7.743 -4.795 1.00 96.75 132 ASN A C 1
ATOM 1064 O O . ASN A 1 132 ? 7.943 -6.608 -4.464 1.00 96.75 132 ASN A O 1
ATOM 1068 N N . PHE A 1 133 ? 9.408 -7.992 -5.415 1.00 96.00 133 PHE A N 1
ATOM 1069 C CA . PHE A 1 133 ? 10.345 -6.936 -5.768 1.00 96.00 133 PHE A CA 1
ATOM 1070 C C . PHE A 1 133 ? 10.444 -6.720 -7.265 1.00 96.00 133 PHE A C 1
ATOM 1072 O O . PHE A 1 133 ? 10.345 -7.663 -8.055 1.00 96.00 133 PHE A O 1
ATOM 1079 N N . LEU A 1 134 ? 10.758 -5.490 -7.652 1.00 95.19 134 LEU A N 1
ATOM 1080 C CA . LEU A 1 134 ? 11.215 -5.131 -8.992 1.00 95.19 134 LEU A CA 1
ATOM 1081 C C . LEU A 1 134 ? 12.192 -3.958 -8.929 1.00 95.19 134 LEU A C 1
ATOM 1083 O O . LEU A 1 134 ? 12.416 -3.380 -7.867 1.00 95.19 134 LEU A O 1
ATOM 1087 N N . VAL A 1 135 ? 12.776 -3.609 -10.074 1.00 94.88 135 VAL A N 1
ATOM 1088 C CA . VAL A 1 135 ? 13.655 -2.441 -10.202 1.00 94.88 135 VAL A CA 1
ATOM 1089 C C . VAL A 1 135 ? 12.946 -1.351 -10.992 1.00 94.88 135 VAL A C 1
ATOM 1091 O O . VAL A 1 135 ? 12.491 -1.593 -12.110 1.00 94.88 135 VAL A O 1
ATOM 1094 N N . THR A 1 136 ? 12.890 -0.148 -10.428 1.00 94.75 136 THR A N 1
ATOM 1095 C CA . THR A 1 136 ? 12.311 1.035 -11.077 1.00 94.75 136 THR A CA 1
ATOM 1096 C C . THR A 1 136 ? 13.102 2.294 -10.727 1.00 94.75 136 THR A C 1
ATOM 1098 O O . THR A 1 136 ? 14.003 2.259 -9.893 1.00 94.75 136 THR A O 1
ATOM 1101 N N . SER A 1 137 ? 12.802 3.423 -11.369 1.00 93.31 137 SER A N 1
ATOM 1102 C CA . SER A 1 137 ? 13.458 4.690 -11.022 1.00 93.31 137 SER A CA 1
ATOM 1103 C C . SER A 1 137 ? 13.092 5.169 -9.615 1.00 93.31 137 SER A C 1
ATOM 1105 O O . SER A 1 137 ? 11.934 5.055 -9.218 1.00 93.31 137 SER A O 1
ATOM 1107 N N . ALA A 1 138 ? 14.033 5.808 -8.913 1.00 92.62 138 ALA A N 1
ATOM 1108 C CA . ALA A 1 138 ? 13.783 6.391 -7.586 1.00 92.62 138 ALA A CA 1
ATOM 1109 C C . ALA A 1 138 ? 12.565 7.342 -7.574 1.00 92.62 138 ALA A C 1
ATOM 1111 O O . ALA A 1 138 ? 11.749 7.324 -6.660 1.00 92.62 138 ALA A O 1
ATOM 1112 N N . VAL A 1 139 ? 12.380 8.120 -8.648 1.00 93.69 139 VAL A N 1
ATOM 1113 C CA . VAL A 1 139 ? 11.230 9.028 -8.805 1.00 93.69 139 VAL A CA 1
ATOM 1114 C C . VAL A 1 139 ? 9.910 8.263 -8.934 1.00 93.69 139 VAL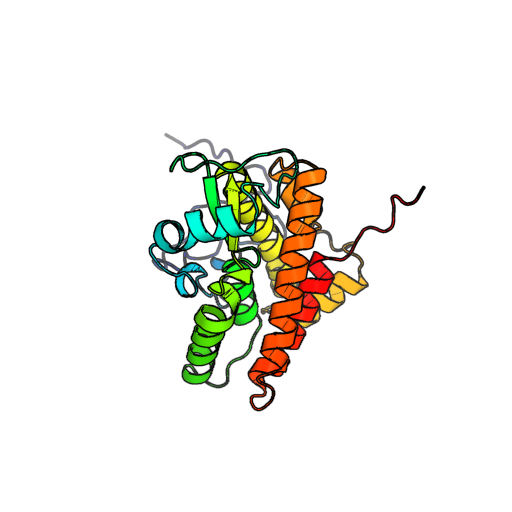 A C 1
ATOM 1116 O O . VAL A 1 139 ? 8.914 8.650 -8.330 1.00 93.69 139 VAL A O 1
ATOM 1119 N N . THR A 1 140 ? 9.879 7.180 -9.718 1.00 95.38 140 THR A N 1
ATOM 1120 C CA . THR A 1 140 ? 8.664 6.353 -9.852 1.00 95.38 140 THR A CA 1
ATOM 1121 C C . THR A 1 140 ? 8.347 5.652 -8.537 1.00 95.38 140 THR A C 1
ATOM 1123 O O . THR A 1 140 ? 7.191 5.662 -8.125 1.00 95.38 140 THR A O 1
ATOM 1126 N N . ASN A 1 141 ? 9.370 5.125 -7.859 1.00 95.38 141 ASN A N 1
ATOM 1127 C CA . ASN A 1 141 ? 9.243 4.503 -6.546 1.00 95.38 141 ASN A CA 1
ATOM 1128 C C . ASN A 1 141 ? 8.638 5.477 -5.519 1.00 95.38 141 ASN A C 1
ATOM 1130 O O . ASN A 1 141 ? 7.599 5.203 -4.922 1.00 95.38 141 ASN A O 1
ATOM 1134 N N . GLN A 1 142 ? 9.209 6.680 -5.404 1.00 95.81 142 GLN A N 1
ATOM 1135 C CA . GLN A 1 142 ? 8.713 7.724 -4.505 1.00 95.81 142 GLN A CA 1
ATOM 1136 C C . GLN A 1 142 ? 7.251 8.101 -4.792 1.00 95.81 142 GLN A C 1
ATOM 1138 O O . GLN A 1 142 ? 6.439 8.173 -3.869 1.00 95.81 142 GLN A O 1
ATOM 1143 N N . ARG A 1 143 ? 6.906 8.328 -6.066 1.00 97.12 143 ARG A N 1
ATOM 1144 C CA . ARG A 1 143 ? 5.545 8.710 -6.479 1.00 97.12 143 ARG A CA 1
ATOM 1145 C C . ARG A 1 143 ? 4.533 7.594 -6.234 1.00 97.12 143 ARG A C 1
ATOM 1147 O O . ARG A 1 143 ? 3.433 7.872 -5.768 1.0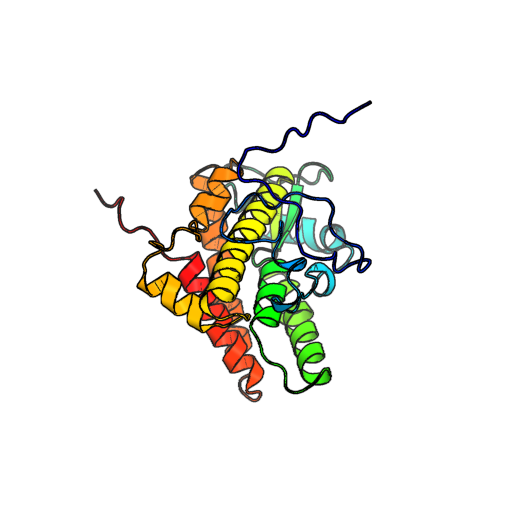0 97.12 143 ARG A O 1
ATOM 1154 N N . LYS A 1 144 ? 4.904 6.337 -6.500 1.00 96.81 144 LYS A N 1
ATOM 1155 C CA . LYS A 1 144 ? 4.078 5.170 -6.164 1.00 96.81 144 LYS A CA 1
ATOM 1156 C C . LYS A 1 144 ? 3.830 5.105 -4.658 1.00 96.81 144 LYS A C 1
ATOM 1158 O O . LYS A 1 144 ? 2.674 5.040 -4.248 1.00 96.81 144 LYS A O 1
ATOM 1163 N N . GLY A 1 145 ? 4.881 5.213 -3.844 1.00 96.38 145 GLY A N 1
ATOM 1164 C CA . GLY A 1 145 ? 4.767 5.187 -2.385 1.00 96.38 145 GLY A CA 1
ATOM 1165 C C . GLY A 1 145 ? 3.858 6.292 -1.831 1.00 96.38 145 GLY A C 1
ATOM 1166 O O . GLY A 1 145 ? 3.035 6.033 -0.949 1.00 96.38 145 GLY A O 1
ATOM 1167 N N . GLN A 1 146 ? 3.945 7.510 -2.379 1.00 96.31 146 GLN A N 1
ATOM 1168 C CA . GLN A 1 146 ? 3.044 8.621 -2.041 1.00 96.31 146 GLN A CA 1
ATOM 1169 C C . GLN A 1 146 ? 1.594 8.338 -2.455 1.00 96.31 146 GLN A C 1
ATOM 1171 O O . GLN A 1 146 ? 0.691 8.491 -1.633 1.00 96.31 146 GLN A O 1
ATOM 1176 N N . GLY A 1 147 ? 1.369 7.865 -3.686 1.00 96.00 147 GLY A N 1
ATOM 1177 C CA . GLY A 1 147 ? 0.035 7.506 -4.175 1.00 96.00 147 GLY A CA 1
ATOM 1178 C C . GLY A 1 147 ? -0.620 6.407 -3.335 1.00 96.00 147 GLY A C 1
ATOM 1179 O O . GLY A 1 147 ? -1.767 6.554 -2.920 1.00 96.00 147 GLY A O 1
ATOM 1180 N N . THR A 1 148 ? 0.129 5.352 -2.997 1.00 95.62 148 THR A N 1
ATOM 1181 C CA . THR A 1 148 ? -0.324 4.285 -2.090 1.00 95.62 148 THR A CA 1
ATOM 1182 C C . THR A 1 148 ? -0.671 4.834 -0.710 1.00 95.62 148 THR A C 1
ATOM 1184 O O . THR A 1 148 ? -1.714 4.495 -0.159 1.00 95.62 148 THR A O 1
ATOM 1187 N N . THR A 1 149 ? 0.167 5.716 -0.163 1.00 95.19 149 THR A N 1
ATOM 1188 C CA . THR A 1 149 ? -0.064 6.310 1.160 1.00 95.19 149 THR A CA 1
ATOM 1189 C C . THR A 1 149 ? -1.341 7.149 1.186 1.00 95.19 149 THR A C 1
ATOM 1191 O O . THR A 1 149 ? -2.137 7.006 2.109 1.00 95.19 149 THR A O 1
ATOM 1194 N N . HIS A 1 150 ? -1.563 8.009 0.187 1.00 93.81 150 HIS A N 1
ATOM 1195 C CA . HIS A 1 150 ? -2.780 8.824 0.114 1.00 93.81 150 HIS A CA 1
ATOM 1196 C C . HIS A 1 150 ? -4.029 7.968 -0.077 1.00 93.81 150 HIS A C 1
ATOM 1198 O O . HIS A 1 150 ? -5.002 8.155 0.645 1.00 93.81 150 HIS A O 1
ATOM 1204 N N . PHE A 1 151 ? -3.971 6.980 -0.970 1.00 93.75 151 PHE A N 1
ATOM 1205 C CA . PHE A 1 151 ? -5.080 6.058 -1.187 1.00 93.75 151 PHE A CA 1
ATOM 1206 C C . PHE A 1 151 ? -5.477 5.328 0.104 1.00 93.75 151 PHE A C 1
ATOM 1208 O O . PHE A 1 151 ? -6.638 5.333 0.495 1.00 93.75 151 PHE A O 1
ATOM 1215 N N . GLN A 1 152 ? -4.509 4.766 0.831 1.00 94.25 152 GLN A N 1
ATOM 1216 C CA . GLN A 1 152 ? -4.776 4.077 2.098 1.00 94.25 152 GLN A CA 1
ATOM 1217 C C . GLN A 1 152 ? -5.266 5.021 3.199 1.00 94.25 152 GLN A C 1
ATOM 1219 O O . GLN A 1 152 ? -6.102 4.630 4.016 1.00 94.25 152 GLN A O 1
ATOM 1224 N N . GLN A 1 153 ? -4.784 6.268 3.220 1.00 93.31 153 GLN A N 1
ATOM 1225 C CA . GLN A 1 153 ? -5.321 7.283 4.123 1.00 93.31 153 GLN A CA 1
ATOM 1226 C C . GLN A 1 153 ? -6.794 7.560 3.839 1.00 93.31 153 GLN A C 1
ATOM 1228 O O . GLN A 1 153 ? -7.555 7.660 4.794 1.00 93.31 153 GLN A O 1
ATOM 1233 N N . ASP A 1 154 ? -7.210 7.641 2.577 1.00 92.44 154 ASP A N 1
ATOM 1234 C CA . ASP A 1 154 ? -8.617 7.857 2.235 1.00 92.44 154 ASP A CA 1
ATOM 1235 C C . ASP A 1 154 ? -9.503 6.702 2.718 1.00 92.44 154 ASP A C 1
ATOM 1237 O O . ASP A 1 154 ? -10.530 6.942 3.356 1.00 92.44 154 ASP A O 1
ATOM 1241 N N . LEU A 1 155 ? -9.071 5.452 2.495 1.00 93.19 155 LEU A N 1
ATOM 1242 C CA . LEU A 1 155 ? -9.787 4.261 2.973 1.00 93.19 155 LEU A CA 1
ATOM 1243 C C . LEU A 1 155 ? -9.940 4.271 4.497 1.00 93.19 155 LEU A C 1
ATOM 1245 O O . LEU A 1 155 ? -11.032 4.060 5.029 1.00 93.19 155 LEU A O 1
ATOM 1249 N N . MET A 1 156 ? -8.844 4.540 5.208 1.00 94.69 156 MET A N 1
ATOM 1250 C CA . MET A 1 156 ? -8.840 4.564 6.667 1.00 94.69 156 MET A CA 1
ATOM 1251 C C . MET A 1 156 ? -9.665 5.736 7.214 1.00 94.69 156 MET A C 1
ATOM 1253 O O . MET A 1 156 ? -10.446 5.547 8.141 1.00 94.69 156 MET A O 1
ATOM 1257 N N . LYS A 1 157 ? -9.572 6.934 6.621 1.00 93.50 157 LYS A N 1
ATOM 1258 C CA . LYS A 1 157 ? -10.425 8.079 6.987 1.00 93.50 157 LYS A CA 1
ATOM 1259 C C . LYS A 1 157 ? -11.899 7.747 6.826 1.00 93.50 157 LYS A C 1
ATOM 1261 O O . LYS A 1 157 ? -12.678 8.044 7.727 1.00 93.50 157 LYS A O 1
ATOM 1266 N N . PHE A 1 158 ? -12.281 7.131 5.707 1.00 92.38 158 PHE A N 1
ATOM 1267 C CA . PHE A 1 158 ? -13.663 6.720 5.492 1.00 92.38 158 PHE A CA 1
ATOM 1268 C C . PHE A 1 158 ? -14.115 5.732 6.571 1.00 92.38 158 PHE A C 1
ATOM 1270 O O . PHE A 1 158 ? -15.127 5.981 7.224 1.00 92.38 158 PHE A O 1
ATOM 1277 N N . SER A 1 159 ? -13.323 4.688 6.836 1.00 94.44 159 SER A N 1
ATOM 1278 C CA . SER A 1 159 ? -13.606 3.731 7.910 1.00 94.44 159 SER A CA 1
ATOM 1279 C C . SER A 1 159 ? -13.808 4.421 9.261 1.00 94.44 159 SER A C 1
ATOM 1281 O O . SER A 1 159 ? -14.827 4.225 9.911 1.00 94.44 159 SER A O 1
ATOM 1283 N N . LEU A 1 160 ? -12.870 5.275 9.671 1.00 94.19 160 LEU A N 1
ATOM 1284 C CA . LEU A 1 160 ? -12.910 5.957 10.966 1.00 94.19 160 LEU A CA 1
ATOM 1285 C C . LEU A 1 160 ? -14.067 6.953 11.089 1.00 94.19 160 LEU A C 1
ATOM 1287 O O . LEU A 1 160 ? -14.591 7.154 12.187 1.00 94.19 160 LEU A O 1
ATOM 1291 N N . SER A 1 161 ? -14.448 7.603 9.992 1.00 91.06 161 SER A N 1
ATOM 1292 C CA . SER A 1 161 ? -15.560 8.554 9.971 1.00 91.06 161 SER A CA 1
ATOM 1293 C C . SER A 1 161 ? -16.920 7.858 9.996 1.00 91.06 161 SER A C 1
ATOM 1295 O O . SER A 1 161 ? -17.829 8.366 10.644 1.00 91.06 161 SER A O 1
ATOM 1297 N N . GLN A 1 162 ? -17.061 6.708 9.331 1.00 91.81 162 GLN A N 1
ATOM 1298 C CA . GLN A 1 162 ? -18.324 5.960 9.294 1.00 91.81 162 GLN A CA 1
ATOM 1299 C C . GLN A 1 162 ? -18.520 5.053 10.513 1.00 91.81 162 GLN A C 1
ATOM 1301 O O . GLN A 1 162 ? -19.616 4.984 11.060 1.00 91.81 162 GLN A O 1
ATOM 1306 N N . TYR A 1 163 ? -17.457 4.381 10.955 1.00 94.19 163 TYR A N 1
ATOM 1307 C CA . TYR A 1 163 ? -17.538 3.313 11.955 1.00 94.19 163 TYR A CA 1
ATOM 1308 C C . TYR A 1 163 ? -16.944 3.691 13.312 1.00 94.19 163 TYR A C 1
ATOM 1310 O O . TYR A 1 163 ? -17.157 2.988 14.292 1.00 94.19 163 TYR A O 1
ATOM 1318 N N . GLY A 1 164 ? -16.188 4.789 13.397 1.00 93.38 164 GLY A N 1
ATOM 1319 C CA . GLY A 1 164 ? -15.492 5.180 14.624 1.00 93.38 164 GLY A CA 1
ATOM 1320 C C . GLY A 1 164 ? -14.227 4.365 14.925 1.00 93.38 164 GLY A C 1
ATOM 1321 O O . GLY A 1 164 ? -13.497 4.721 15.847 1.00 93.38 164 GLY A O 1
ATOM 1322 N N . GLU A 1 165 ? -13.928 3.337 14.133 1.00 94.25 165 GLU A N 1
ATOM 1323 C CA . GLU A 1 165 ? -12.760 2.459 14.253 1.00 94.25 165 GLU A CA 1
ATOM 1324 C C . GLU A 1 165 ? -12.373 1.865 12.878 1.00 94.25 165 GLU A C 1
ATOM 1326 O O . GLU A 1 165 ? -13.151 1.969 11.919 1.00 94.25 165 GLU A O 1
ATOM 1331 N N . PRO A 1 166 ? -11.167 1.285 12.726 1.00 94.69 166 PRO A N 1
ATOM 1332 C CA . PRO A 1 166 ? -10.812 0.495 11.555 1.00 94.69 166 PRO A CA 1
ATOM 1333 C C . PRO A 1 166 ? -11.771 -0.689 11.409 1.00 94.69 166 PRO A C 1
ATOM 1335 O O . PRO A 1 166 ? -11.820 -1.574 12.257 1.00 94.69 166 PRO A O 1
ATOM 1338 N N . ASN A 1 167 ? -12.543 -0.710 10.328 1.00 94.06 167 ASN A N 1
ATOM 1339 C CA . ASN A 1 167 ? -13.590 -1.689 10.098 1.00 94.06 167 ASN A CA 1
ATOM 1340 C C . ASN A 1 167 ? -13.588 -2.135 8.632 1.00 94.06 167 ASN A C 1
ATOM 1342 O O . ASN A 1 167 ? -13.757 -1.335 7.713 1.00 94.06 167 ASN A O 1
ATOM 1346 N N . SER A 1 168 ? -13.405 -3.438 8.402 1.00 92.50 168 SER A N 1
ATOM 1347 C CA . SER A 1 168 ? -13.311 -3.993 7.045 1.00 92.50 168 SER A CA 1
ATOM 1348 C C . SER A 1 168 ? -14.610 -3.901 6.230 1.00 92.50 168 SER A C 1
ATOM 1350 O O . SER A 1 168 ? -14.559 -4.090 5.013 1.00 92.50 168 SER A O 1
ATOM 1352 N N . GLN A 1 169 ? -15.755 -3.621 6.867 1.00 93.00 169 GLN A N 1
ATOM 1353 C CA . GLN A 1 169 ? -17.022 -3.343 6.183 1.00 93.00 169 GLN A CA 1
ATOM 1354 C C . GLN A 1 169 ? -16.929 -2.064 5.344 1.00 93.00 169 GLN A C 1
ATOM 1356 O O . GLN A 1 169 ? -17.470 -2.009 4.246 1.00 93.00 169 GLN A O 1
ATOM 1361 N N . ALA A 1 170 ? -16.136 -1.084 5.784 1.00 92.56 170 ALA A N 1
ATOM 1362 C CA . ALA A 1 170 ? -15.914 0.152 5.044 1.00 92.56 170 ALA A CA 1
ATOM 1363 C C . ALA A 1 170 ? -15.399 -0.095 3.612 1.00 92.56 170 ALA A C 1
ATOM 1365 O O . ALA A 1 170 ? -15.727 0.652 2.695 1.00 92.56 170 ALA A O 1
ATOM 1366 N N . LEU A 1 171 ? -14.617 -1.160 3.399 1.00 91.94 171 LEU A N 1
ATOM 1367 C CA . LEU A 1 171 ? -14.120 -1.533 2.072 1.00 91.94 171 LEU A CA 1
ATOM 1368 C C . LEU A 1 171 ? -15.225 -2.100 1.167 1.00 91.94 171 LEU A C 1
ATOM 1370 O O . LEU A 1 171 ? -15.189 -1.876 -0.043 1.00 91.94 171 LEU A O 1
ATOM 1374 N N . ASP A 1 172 ? -16.194 -2.818 1.739 1.00 90.75 172 ASP A N 1
ATOM 1375 C CA . ASP A 1 172 ? -17.351 -3.322 0.995 1.00 90.75 172 ASP A CA 1
ATOM 1376 C C . ASP A 1 172 ? -18.278 -2.165 0.602 1.00 90.75 172 ASP A C 1
ATOM 1378 O O . ASP A 1 172 ? -18.693 -2.091 -0.553 1.00 90.75 172 ASP A O 1
ATOM 1382 N N . ASP A 1 173 ? -18.506 -1.212 1.508 1.00 90.69 173 ASP A N 1
ATOM 1383 C CA . ASP A 1 173 ? -19.339 -0.037 1.231 1.00 90.69 173 ASP A CA 1
ATOM 1384 C C . ASP A 1 173 ? -18.725 0.860 0.149 1.00 90.69 173 ASP A C 1
ATOM 1386 O O . ASP A 1 173 ? -19.429 1.329 -0.744 1.00 90.69 173 ASP A O 1
ATOM 1390 N N . ILE A 1 174 ? -17.403 1.084 0.190 1.00 88.06 174 ILE A N 1
ATOM 1391 C CA . ILE A 1 174 ? -16.688 1.842 -0.853 1.00 88.06 174 ILE A CA 1
ATOM 1392 C C . ILE A 1 174 ? -16.871 1.171 -2.215 1.00 88.06 174 ILE A C 1
ATOM 1394 O O . ILE A 1 174 ? -17.118 1.852 -3.216 1.00 88.06 174 ILE A O 1
ATOM 1398 N N . ARG A 1 175 ? -16.760 -0.163 -2.249 1.00 85.00 175 ARG A N 1
ATOM 1399 C CA . ARG A 1 175 ? -16.967 -0.956 -3.461 1.00 85.00 175 ARG A CA 1
ATOM 1400 C C . ARG A 1 175 ? -18.403 -0.824 -3.964 1.00 85.00 175 ARG A C 1
ATOM 1402 O O . ARG A 1 175 ? -18.597 -0.588 -5.151 1.00 85.00 175 ARG A O 1
ATOM 1409 N N . GLU A 1 176 ? -19.397 -0.969 -3.093 1.00 84.62 176 GLU A N 1
ATOM 1410 C CA . GLU A 1 176 ? -20.820 -0.882 -3.458 1.00 84.62 176 GLU A CA 1
ATOM 1411 C C . GLU A 1 176 ? -21.211 0.516 -3.940 1.00 84.62 176 GLU A C 1
ATOM 1413 O O . GLU A 1 176 ? -21.927 0.657 -4.931 1.00 84.62 176 GLU A O 1
ATOM 1418 N N . ALA A 1 177 ? -20.658 1.556 -3.318 1.00 80.19 177 ALA A N 1
ATOM 1419 C CA . ALA A 1 177 ? -20.840 2.938 -3.740 1.00 80.19 177 ALA A CA 1
ATOM 1420 C C . ALA A 1 177 ? -20.076 3.296 -5.031 1.00 80.19 177 ALA A C 1
ATOM 1422 O O . ALA A 1 177 ? -20.201 4.426 -5.506 1.00 80.19 177 ALA A O 1
ATOM 1423 N N . SER A 1 178 ? -19.283 2.376 -5.600 1.00 67.25 178 SER A N 1
ATOM 1424 C CA . SER A 1 178 ? -18.451 2.600 -6.795 1.00 67.25 178 SER A CA 1
ATOM 1425 C C . SER A 1 178 ? -17.566 3.857 -6.697 1.00 67.25 178 SER A C 1
ATOM 1427 O O . SER A 1 178 ? -17.387 4.568 -7.680 1.00 67.25 178 SER A O 1
ATOM 1429 N N . PHE A 1 179 ? -17.043 4.163 -5.504 1.00 62.53 179 PHE A N 1
ATOM 1430 C CA . PHE A 1 179 ? -16.308 5.404 -5.186 1.00 62.53 179 PHE A CA 1
ATOM 1431 C C . PHE A 1 179 ? -17.069 6.725 -5.324 1.00 62.53 179 PHE A C 1
ATOM 1433 O O . PHE A 1 179 ? -16.451 7.784 -5.254 1.00 62.53 179 PHE A O 1
ATOM 1440 N N . ASN A 1 180 ? -18.404 6.728 -5.345 1.00 63.44 180 ASN A N 1
ATOM 1441 C CA . ASN A 1 180 ? -19.172 7.959 -5.083 1.00 63.44 180 ASN A CA 1
ATOM 1442 C C . ASN A 1 180 ? -19.088 8.408 -3.607 1.00 63.44 180 ASN A C 1
ATOM 1444 O O . ASN A 1 180 ? -19.933 9.152 -3.113 1.00 63.44 180 ASN A O 1
ATOM 1448 N N . VAL A 1 181 ? -18.059 7.947 -2.896 1.00 65.56 181 VAL A N 1
ATOM 1449 C CA . VAL A 1 181 ? -17.700 8.349 -1.550 1.00 65.56 181 VAL A CA 1
ATOM 1450 C C . VAL A 1 181 ? -16.794 9.576 -1.678 1.00 65.56 181 VAL A C 1
ATOM 1452 O O . VAL A 1 181 ? -15.653 9.425 -2.109 1.00 65.56 181 VAL A O 1
ATOM 1455 N N . PRO A 1 182 ? -17.232 10.781 -1.264 1.00 63.00 182 PRO A N 1
ATOM 1456 C CA . PRO A 1 182 ? -16.503 12.032 -1.515 1.00 63.00 182 PRO A CA 1
ATOM 1457 C C . PRO A 1 182 ? -15.060 12.086 -0.988 1.00 63.00 182 PRO A C 1
ATOM 1459 O O . PRO A 1 182 ? -14.298 12.967 -1.369 1.00 63.00 182 PRO A O 1
ATOM 1462 N N . ILE A 1 183 ? -14.698 11.179 -0.079 1.00 69.69 183 ILE A N 1
ATOM 1463 C CA . ILE A 1 183 ? -13.391 11.132 0.584 1.00 69.69 183 ILE A CA 1
ATOM 1464 C C . ILE A 1 183 ? -12.410 10.201 -0.151 1.00 69.69 183 ILE A C 1
ATOM 1466 O O . ILE A 1 183 ? -11.203 10.347 0.022 1.00 69.69 183 ILE A O 1
ATOM 1470 N N . VAL A 1 184 ? -12.890 9.255 -0.970 1.00 80.12 184 VAL A N 1
ATOM 1471 C CA . VAL A 1 184 ? -12.060 8.164 -1.505 1.00 80.12 184 VAL A CA 1
ATOM 1472 C C . VAL A 1 184 ? -11.816 8.335 -2.998 1.00 80.12 184 VAL A C 1
ATOM 1474 O O . VAL A 1 184 ? -12.644 7.955 -3.820 1.00 80.12 184 VAL A O 1
ATOM 1477 N N . ALA A 1 185 ? -10.644 8.869 -3.345 1.00 85.50 185 ALA A N 1
ATOM 1478 C CA . ALA A 1 185 ? -10.161 8.864 -4.723 1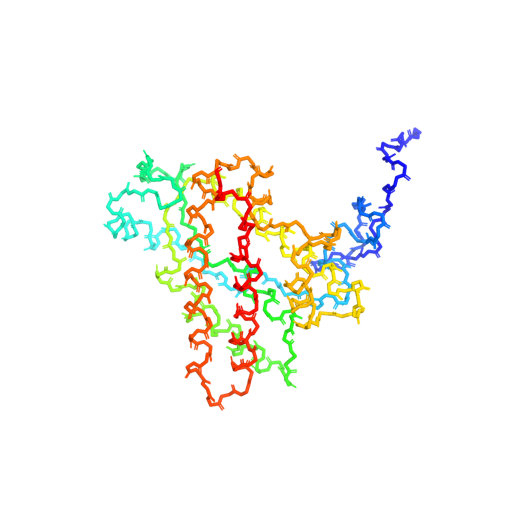.00 85.50 185 ALA A CA 1
ATOM 1479 C C . ALA A 1 185 ? -9.734 7.446 -5.138 1.00 85.50 185 ALA A C 1
ATOM 1481 O O . ALA A 1 185 ? -9.272 6.656 -4.307 1.00 85.50 185 ALA A O 1
ATOM 1482 N N . THR A 1 186 ? -9.835 7.117 -6.430 1.00 88.31 186 THR A N 1
ATOM 1483 C CA . THR A 1 186 ? -9.358 5.810 -6.902 1.00 88.31 186 THR A CA 1
ATOM 1484 C C . THR A 1 186 ? -7.835 5.720 -6.780 1.00 88.31 186 THR A C 1
ATOM 1486 O O . THR A 1 186 ? -7.120 6.729 -6.789 1.00 88.31 186 THR A O 1
ATOM 1489 N N . TYR A 1 187 ? -7.293 4.499 -6.716 1.00 90.88 187 TYR A N 1
ATOM 1490 C CA . TYR A 1 187 ? -5.839 4.323 -6.672 1.00 90.88 187 TYR A CA 1
ATOM 1491 C C . TYR A 1 187 ? -5.148 4.920 -7.910 1.00 90.88 187 TYR A C 1
ATOM 1493 O O . TYR A 1 187 ? -4.068 5.505 -7.811 1.00 90.88 187 TYR A O 1
ATOM 1501 N N . ASN A 1 188 ? -5.799 4.843 -9.075 1.00 91.06 188 ASN A N 1
ATOM 1502 C CA . ASN A 1 188 ? -5.287 5.448 -10.301 1.00 91.06 188 ASN A CA 1
ATOM 1503 C C . ASN A 1 188 ? -5.216 6.974 -10.194 1.00 91.06 188 ASN A C 1
ATOM 1505 O O . ASN A 1 188 ? -4.196 7.542 -10.587 1.00 91.06 188 ASN A O 1
ATOM 1509 N N . ASP A 1 189 ? -6.250 7.616 -9.646 1.00 91.12 189 ASP A N 1
ATOM 1510 C CA . ASP A 1 189 ? -6.275 9.071 -9.464 1.00 91.12 189 ASP A CA 1
ATOM 1511 C C . ASP A 1 189 ? -5.139 9.508 -8.544 1.00 91.12 189 ASP A C 1
ATOM 1513 O O . ASP A 1 189 ? -4.353 10.380 -8.913 1.00 91.12 189 ASP A O 1
ATOM 1517 N N . ARG A 1 190 ? -4.944 8.811 -7.416 1.00 93.75 190 ARG A N 1
ATOM 1518 C CA . ARG A 1 190 ? -3.832 9.097 -6.496 1.00 93.75 190 ARG A CA 1
ATOM 1519 C C . ARG A 1 190 ? -2.466 8.960 -7.161 1.00 93.75 190 ARG A C 1
ATOM 1521 O O . ARG A 1 190 ? -1.597 9.797 -6.924 1.00 93.75 190 ARG A O 1
ATOM 1528 N N . LEU A 1 191 ? -2.257 7.953 -8.012 1.00 94.44 191 LEU A N 1
ATOM 1529 C CA . LEU A 1 191 ? -1.007 7.799 -8.768 1.00 94.44 191 LEU A CA 1
ATOM 1530 C C . LEU A 1 191 ? -0.815 8.916 -9.811 1.00 94.44 191 LEU A C 1
ATOM 1532 O O . LEU A 1 191 ? 0.296 9.434 -9.960 1.00 94.44 191 LEU A O 1
ATOM 1536 N N . LEU A 1 192 ? -1.881 9.301 -10.520 1.00 93.88 192 LEU A N 1
ATOM 1537 C CA . LEU A 1 192 ? -1.857 10.385 -11.509 1.00 93.88 192 LEU A CA 1
ATOM 1538 C C . LEU A 1 192 ? -1.599 11.750 -10.855 1.00 93.88 192 LEU A C 1
ATOM 1540 O O . LEU A 1 192 ? -0.808 12.528 -11.387 1.00 93.88 192 LEU A O 1
ATOM 1544 N N . GLU A 1 193 ? -2.177 12.013 -9.681 1.00 94.75 193 GLU A N 1
ATOM 1545 C CA . GLU A 1 193 ? -1.916 13.210 -8.867 1.00 94.75 193 GLU A CA 1
ATOM 1546 C C . GLU A 1 193 ? -0.437 13.336 -8.476 1.00 94.75 193 GLU A C 1
ATOM 1548 O O . GLU A 1 193 ? 0.090 14.445 -8.405 1.00 94.75 193 GLU A O 1
ATOM 1553 N N . GLN A 1 194 ? 0.272 12.213 -8.287 1.00 96.62 194 GLN A N 1
ATOM 1554 C CA . GLN A 1 194 ? 1.725 12.224 -8.052 1.00 96.62 194 GLN A CA 1
ATOM 1555 C C . GLN A 1 194 ? 2.543 12.447 -9.342 1.00 96.62 194 GLN A C 1
ATOM 1557 O O . GLN A 1 194 ? 3.776 12.405 -9.328 1.00 96.62 194 GLN A O 1
ATOM 1562 N N . GLY A 1 195 ? 1.885 12.674 -10.480 1.00 94.62 195 GLY A N 1
ATOM 1563 C CA . GLY A 1 195 ? 2.515 12.949 -11.768 1.00 94.62 195 GLY A CA 1
ATOM 1564 C C . GLY A 1 195 ? 3.033 11.705 -12.491 1.00 94.62 195 GLY A C 1
ATOM 1565 O O . GLY A 1 195 ? 3.936 11.817 -13.327 1.00 94.62 195 GLY A O 1
ATOM 1566 N N . LEU A 1 196 ? 2.534 10.508 -12.164 1.00 94.12 196 LEU A N 1
ATOM 1567 C CA . LEU A 1 196 ? 2.819 9.306 -12.951 1.00 94.12 196 LEU A CA 1
ATOM 1568 C C . LEU A 1 196 ? 2.062 9.349 -14.283 1.00 94.12 196 LEU A C 1
ATOM 1570 O O . LEU A 1 196 ? 0.950 9.857 -14.380 1.00 94.12 196 LEU A O 1
ATOM 1574 N N . SER A 1 197 ? 2.676 8.812 -15.338 1.00 94.00 197 SER A N 1
ATOM 1575 C CA . SER A 1 197 ? 2.004 8.699 -16.635 1.00 94.00 197 SER A CA 1
ATOM 1576 C C . SER A 1 197 ? 0.880 7.662 -16.575 1.00 94.00 197 SER A C 1
ATOM 1578 O O . SER A 1 197 ? 0.982 6.689 -15.830 1.00 94.00 197 SER A O 1
ATOM 1580 N N . ARG A 1 198 ? -0.138 7.779 -17.440 1.00 92.62 198 ARG A N 1
ATOM 1581 C CA . ARG A 1 198 ? -1.202 6.760 -17.565 1.00 92.62 198 ARG A CA 1
ATOM 1582 C C . ARG A 1 198 ? -0.642 5.348 -17.780 1.00 92.62 198 ARG A C 1
ATOM 1584 O O . ARG A 1 198 ? -1.152 4.391 -17.204 1.00 92.62 198 ARG A O 1
ATOM 1591 N N . ALA A 1 199 ? 0.412 5.212 -18.588 1.00 92.94 199 ALA A N 1
ATOM 1592 C CA . ALA A 1 199 ? 1.058 3.925 -18.843 1.00 92.94 199 ALA A CA 1
ATOM 1593 C C . ALA A 1 199 ? 1.711 3.352 -17.574 1.00 92.94 199 ALA A C 1
ATOM 1595 O O . ALA A 1 199 ? 1.535 2.171 -17.276 1.00 92.94 199 ALA A O 1
ATOM 1596 N N . SER A 1 200 ? 2.404 4.195 -16.803 1.00 94.38 200 SER A N 1
ATOM 1597 C CA . SER A 1 200 ? 3.009 3.797 -15.529 1.00 94.38 200 SER A CA 1
ATOM 1598 C C . SER A 1 200 ? 1.966 3.464 -14.474 1.00 94.38 200 SER A C 1
ATOM 1600 O O . SER A 1 200 ? 2.096 2.440 -13.817 1.00 94.38 200 SER A O 1
ATOM 1602 N N . THR A 1 201 ? 0.897 4.252 -14.365 1.00 94.06 201 THR A N 1
ATOM 1603 C CA . THR A 1 201 ? -0.232 3.979 -13.467 1.00 94.06 201 THR A CA 1
ATOM 1604 C C . THR A 1 201 ? -0.865 2.620 -13.765 1.00 94.06 201 THR A C 1
ATOM 1606 O O . THR A 1 201 ? -1.010 1.801 -12.862 1.00 94.06 201 THR A O 1
ATOM 1609 N N . ARG A 1 202 ? -1.155 2.316 -15.042 1.00 92.12 202 ARG A N 1
ATOM 1610 C CA . ARG A 1 202 ? -1.684 1.000 -15.451 1.00 92.12 202 ARG A CA 1
ATOM 1611 C C . ARG A 1 202 ? -0.722 -0.141 -15.118 1.00 92.12 202 ARG A C 1
ATOM 1613 O O . ARG A 1 202 ? -1.163 -1.203 -14.686 1.00 92.12 202 ARG A O 1
ATOM 1620 N N . ALA A 1 203 ? 0.578 0.061 -15.334 1.00 94.44 203 ALA A N 1
ATOM 1621 C CA . ALA A 1 203 ? 1.587 -0.937 -15.009 1.00 94.44 203 ALA A CA 1
ATOM 1622 C C . ALA A 1 203 ? 1.676 -1.175 -13.495 1.00 94.44 203 ALA A C 1
ATOM 1624 O O . ALA A 1 203 ? 1.559 -2.318 -13.073 1.00 94.44 203 ALA A O 1
ATOM 1625 N N . ILE A 1 204 ? 1.794 -0.117 -12.689 1.00 95.38 204 ILE A N 1
ATOM 1626 C CA . ILE A 1 204 ? 1.826 -0.191 -11.221 1.00 95.38 204 ILE A CA 1
ATOM 1627 C C . ILE A 1 204 ? 0.580 -0.894 -10.691 1.00 95.38 204 ILE A C 1
ATOM 1629 O O . ILE A 1 204 ? 0.712 -1.868 -9.960 1.00 95.38 204 ILE A O 1
ATOM 1633 N N . ARG A 1 205 ? -0.619 -0.476 -11.117 1.00 93.12 205 ARG A N 1
ATOM 1634 C CA . ARG A 1 205 ? -1.872 -1.121 -10.707 1.00 93.12 205 ARG A CA 1
ATOM 1635 C C . ARG A 1 205 ? -1.861 -2.618 -11.009 1.00 93.12 205 ARG A C 1
ATOM 1637 O O . ARG A 1 205 ? -2.195 -3.406 -10.134 1.00 93.12 205 ARG A O 1
ATOM 1644 N N . ARG A 1 206 ? -1.467 -3.019 -12.223 1.00 92.69 206 ARG A N 1
ATOM 1645 C CA . ARG A 1 206 ? -1.415 -4.438 -12.611 1.00 92.69 206 ARG A CA 1
ATOM 1646 C C . ARG A 1 206 ? -0.465 -5.229 -11.711 1.00 92.69 206 ARG A C 1
ATOM 1648 O O . ARG A 1 206 ? -0.822 -6.302 -11.242 1.00 92.69 206 ARG A O 1
ATOM 1655 N N . GLU A 1 207 ? 0.734 -4.705 -11.490 1.00 95.00 207 GLU A N 1
ATOM 1656 C CA . GLU A 1 207 ? 1.763 -5.350 -10.673 1.00 95.00 207 GLU A CA 1
ATOM 1657 C C . GLU A 1 207 ? 1.336 -5.445 -9.199 1.00 95.00 207 GLU A C 1
ATOM 1659 O O . GLU A 1 207 ? 1.331 -6.533 -8.624 1.00 95.00 207 GLU A O 1
ATOM 1664 N N . SER A 1 208 ? 0.891 -4.335 -8.602 1.00 95.19 208 SER A N 1
ATOM 1665 C CA . SER A 1 208 ? 0.379 -4.306 -7.227 1.00 95.19 208 SER A CA 1
ATOM 1666 C C . SER A 1 208 ? -0.859 -5.191 -7.062 1.00 95.19 208 SER A C 1
ATOM 1668 O O . SER A 1 208 ? -0.959 -5.913 -6.076 1.00 95.19 208 SER A O 1
ATOM 1670 N N . GLY A 1 209 ? -1.761 -5.222 -8.046 1.00 93.69 209 GLY A N 1
ATOM 1671 C CA . GLY A 1 209 ? -2.922 -6.112 -8.051 1.00 93.69 209 GLY A CA 1
ATOM 1672 C C . GLY A 1 209 ? -2.531 -7.592 -8.043 1.00 93.69 209 GLY A C 1
ATOM 1673 O O . GLY A 1 209 ? -3.058 -8.362 -7.243 1.00 93.69 209 GLY A O 1
ATOM 1674 N N . GLN A 1 210 ? -1.551 -7.987 -8.863 1.00 93.69 210 GLN A N 1
ATOM 1675 C CA . GLN A 1 210 ? -1.005 -9.350 -8.855 1.00 93.69 210 GLN A CA 1
ATOM 1676 C C . GLN A 1 210 ? -0.359 -9.709 -7.511 1.00 93.69 210 GLN A C 1
ATOM 1678 O O . GLN A 1 210 ? -0.557 -10.820 -7.016 1.00 93.69 210 GLN A O 1
ATOM 1683 N N . ALA A 1 211 ? 0.377 -8.776 -6.897 1.00 95.75 211 ALA A N 1
ATOM 1684 C CA . ALA A 1 211 ? 0.957 -8.985 -5.573 1.00 95.75 211 ALA A CA 1
ATOM 1685 C C . ALA A 1 211 ? -0.126 -9.187 -4.503 1.00 95.75 211 ALA A C 1
ATOM 1687 O O . ALA A 1 211 ? -0.047 -10.146 -3.740 1.00 95.75 211 ALA A O 1
ATOM 1688 N N . LEU A 1 212 ? -1.177 -8.360 -4.490 1.00 95.44 212 LEU A N 1
ATOM 1689 C CA . LEU A 1 212 ? -2.283 -8.496 -3.535 1.00 95.44 212 LEU A CA 1
ATOM 1690 C C . LEU A 1 212 ? -3.087 -9.784 -3.746 1.00 95.44 212 LEU A C 1
ATOM 1692 O O . LEU A 1 212 ? -3.436 -10.447 -2.772 1.00 95.44 212 LEU A O 1
ATOM 1696 N N . GLN A 1 213 ? -3.342 -10.192 -4.992 1.00 94.75 213 GLN A N 1
ATOM 1697 C CA . GLN A 1 213 ? -3.964 -11.493 -5.259 1.00 94.75 213 GLN A CA 1
ATOM 1698 C C . GLN A 1 213 ? -3.117 -12.642 -4.710 1.00 94.75 213 GLN A C 1
ATOM 1700 O O . GLN A 1 213 ? -3.651 -13.557 -4.088 1.00 94.75 213 GLN A O 1
ATOM 1705 N N . TYR A 1 214 ? -1.799 -12.585 -4.901 1.00 95.56 214 TYR A N 1
ATOM 1706 C CA . TYR A 1 214 ? -0.900 -13.580 -4.332 1.00 95.56 214 TYR A CA 1
ATOM 1707 C C . TYR A 1 214 ? -0.924 -13.569 -2.797 1.00 95.56 214 TYR A C 1
ATOM 1709 O O . TYR A 1 214 ? -1.025 -14.634 -2.192 1.00 95.56 214 TYR A O 1
ATOM 1717 N N . TRP A 1 215 ? -0.892 -12.389 -2.172 1.00 96.75 215 TRP A N 1
ATOM 1718 C CA . TRP A 1 215 ? -0.983 -12.252 -0.717 1.00 96.75 215 TRP A CA 1
ATOM 1719 C C . TRP A 1 215 ? -2.281 -12.839 -0.172 1.00 96.75 215 TRP A C 1
ATOM 1721 O O . TRP A 1 215 ? -2.239 -13.580 0.804 1.00 96.75 215 TRP A O 1
ATOM 1731 N N . LYS A 1 216 ? -3.415 -12.592 -0.842 1.00 95.69 216 LYS A N 1
ATOM 1732 C CA . LYS A 1 216 ? -4.697 -13.216 -0.500 1.00 95.69 216 LYS A CA 1
ATOM 1733 C C . LYS A 1 216 ? -4.566 -14.737 -0.450 1.00 95.69 216 LYS A C 1
ATOM 1735 O O . LYS A 1 216 ? -4.944 -15.325 0.555 1.00 95.69 216 LYS A O 1
ATOM 1740 N N . TYR A 1 217 ? -4.059 -15.367 -1.511 1.00 95.25 217 TYR A N 1
ATOM 1741 C CA . TYR A 1 217 ? -3.964 -16.829 -1.555 1.00 95.25 217 TYR A CA 1
ATOM 1742 C C . TYR A 1 217 ? -3.018 -17.376 -0.491 1.00 95.25 217 TYR A C 1
ATOM 1744 O O . TYR A 1 217 ? -3.392 -18.295 0.218 1.00 95.25 217 TYR A O 1
ATOM 1752 N N . LYS A 1 218 ? -1.860 -16.745 -0.290 1.00 95.62 218 LYS A N 1
ATOM 1753 C CA . LYS A 1 218 ? -0.911 -17.154 0.752 1.00 95.62 218 LYS A CA 1
ATOM 1754 C C . LYS A 1 218 ? -1.501 -17.072 2.156 1.00 95.62 218 LYS A C 1
ATOM 1756 O O . LYS A 1 218 ? -1.254 -17.969 2.941 1.00 95.62 218 LYS A O 1
ATOM 1761 N N . CYS A 1 219 ? -2.279 -16.036 2.469 1.00 94.88 219 CYS A N 1
ATOM 1762 C CA . CYS A 1 219 ? -2.998 -15.981 3.742 1.00 94.88 219 CYS A CA 1
ATOM 1763 C C . CYS A 1 219 ? -4.029 -17.119 3.849 1.00 94.88 219 CYS A C 1
ATOM 1765 O O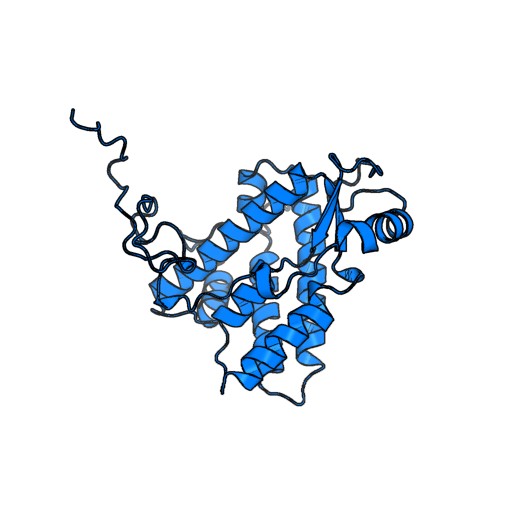 . CYS A 1 219 ? -4.113 -17.780 4.873 1.00 94.88 219 CYS A O 1
ATOM 1767 N N . LEU A 1 220 ? -4.805 -17.375 2.792 1.00 93.12 220 LEU A N 1
ATOM 1768 C CA . LEU A 1 220 ? -5.812 -18.444 2.802 1.00 93.12 220 LEU A CA 1
ATOM 1769 C C . LEU A 1 220 ? -5.193 -19.852 2.887 1.00 93.12 220 LEU A C 1
ATOM 1771 O O . LEU A 1 220 ? -5.827 -20.753 3.429 1.00 93.12 220 LEU A O 1
ATOM 1775 N N . ASP A 1 221 ? -3.971 -20.031 2.380 1.00 93.12 221 ASP A N 1
ATOM 1776 C CA . ASP A 1 221 ? -3.225 -21.292 2.441 1.00 93.12 221 ASP A CA 1
ATOM 1777 C C . ASP A 1 221 ? -2.709 -21.605 3.862 1.00 93.12 221 ASP A C 1
ATOM 1779 O O . ASP A 1 221 ? -2.526 -22.774 4.192 1.00 93.12 221 ASP A O 1
ATOM 1783 N N . GLU A 1 222 ? -2.556 -20.605 4.740 1.00 90.00 222 GLU A N 1
ATOM 1784 C CA . GLU A 1 222 ? -2.255 -20.782 6.178 1.00 90.00 222 GLU A CA 1
ATOM 1785 C C . GLU A 1 222 ? -3.515 -21.168 6.996 1.00 90.00 222 GLU A C 1
ATOM 1787 O O . GLU A 1 222 ? -3.636 -20.860 8.185 1.00 90.00 222 GLU A O 1
ATOM 1792 N N . GLY A 1 223 ? -4.485 -21.816 6.338 1.00 63.44 223 GLY A N 1
ATOM 1793 C CA . GLY A 1 223 ? -5.893 -21.960 6.734 1.00 63.44 223 GLY A CA 1
ATOM 1794 C C . GLY A 1 223 ? -6.190 -22.695 8.046 1.00 63.44 223 GLY A C 1
ATOM 1795 O O . GLY A 1 223 ? -7.356 -22.792 8.426 1.00 63.44 223 GLY A O 1
ATOM 1796 N N . ASP A 1 224 ? -5.170 -23.165 8.762 1.00 75.06 224 ASP A N 1
ATOM 1797 C CA . ASP A 1 224 ? -5.313 -23.734 10.104 1.00 75.06 224 ASP A CA 1
ATOM 1798 C C . ASP A 1 224 ? -5.500 -22.652 11.186 1.00 75.06 224 ASP A C 1
ATOM 1800 O O . ASP A 1 224 ? -5.999 -22.952 12.273 1.00 75.06 224 ASP A O 1
ATOM 1804 N N . SER A 1 225 ? -5.153 -21.386 10.902 1.00 84.06 225 SER A N 1
ATOM 1805 C CA . SER A 1 225 ? -5.349 -20.271 11.839 1.00 84.06 225 SER A CA 1
ATOM 1806 C C . SER A 1 225 ? -6.420 -19.274 11.358 1.00 84.06 225 SER A C 1
ATOM 1808 O O . SER A 1 225 ? -6.276 -18.689 10.277 1.00 84.06 225 SER A O 1
ATOM 1810 N N . PRO A 1 226 ? -7.475 -19.001 12.159 1.00 90.38 226 PRO A N 1
ATOM 1811 C CA . PRO A 1 226 ? -8.569 -18.099 11.782 1.00 90.38 226 PRO A CA 1
ATOM 1812 C C . PRO A 1 226 ? -8.131 -16.687 11.371 1.00 90.38 226 PRO A C 1
ATOM 1814 O O . PRO A 1 226 ? -8.767 -16.071 10.513 1.00 90.38 226 PRO A O 1
ATOM 1817 N N . ILE A 1 227 ? -7.042 -16.165 11.949 1.00 94.25 227 ILE A N 1
ATOM 1818 C CA . ILE A 1 227 ? -6.551 -14.820 11.627 1.00 94.25 227 ILE A CA 1
ATOM 1819 C C . ILE A 1 227 ? -6.100 -14.707 10.167 1.00 94.25 227 ILE A C 1
ATOM 1821 O O . ILE A 1 227 ? -6.335 -13.677 9.533 1.00 94.25 227 ILE A O 1
ATOM 1825 N N . TYR A 1 228 ? -5.514 -15.760 9.589 1.00 95.00 228 TYR A N 1
ATOM 1826 C CA . TYR A 1 228 ? -5.055 -15.717 8.202 1.00 95.00 228 TYR A CA 1
ATOM 1827 C C . TYR A 1 228 ? -6.212 -15.807 7.201 1.00 95.00 228 TYR A C 1
ATOM 1829 O O . TYR A 1 228 ? -6.150 -15.161 6.156 1.00 95.00 228 TYR A O 1
ATOM 1837 N N . ASP A 1 229 ? -7.321 -16.473 7.541 1.00 93.69 229 ASP A N 1
ATOM 1838 C CA . ASP A 1 229 ? -8.552 -16.402 6.740 1.00 93.69 229 ASP A CA 1
ATOM 1839 C C . ASP A 1 229 ? -9.123 -14.971 6.717 1.00 93.69 229 ASP A C 1
ATOM 1841 O O . ASP A 1 229 ? -9.443 -14.432 5.650 1.00 93.69 229 ASP A O 1
ATOM 1845 N N . VAL A 1 230 ? -9.164 -14.304 7.878 1.00 93.38 230 VAL A N 1
ATOM 1846 C CA . VAL A 1 230 ? -9.574 -12.892 7.986 1.00 93.38 230 VAL A CA 1
ATOM 1847 C C . VAL A 1 230 ? -8.659 -11.990 7.156 1.00 93.38 230 VAL A C 1
ATOM 1849 O O . VAL A 1 230 ? -9.148 -11.179 6.364 1.00 93.38 230 VAL A O 1
ATOM 1852 N N . LEU A 1 231 ? -7.340 -12.151 7.278 1.00 95.06 231 LEU A N 1
ATOM 1853 C CA . LEU A 1 231 ? -6.361 -11.374 6.517 1.00 95.06 231 LEU A CA 1
ATOM 1854 C C . LEU A 1 231 ? -6.456 -11.648 5.012 1.00 95.06 231 LEU A C 1
ATOM 1856 O O . LEU A 1 231 ? -6.393 -10.710 4.221 1.00 95.06 231 LEU A O 1
ATOM 1860 N N . GLY A 1 232 ? -6.664 -12.897 4.595 1.00 94.50 232 GLY A N 1
ATOM 1861 C CA . GLY A 1 232 ? -6.853 -13.260 3.190 1.00 94.50 232 GLY A CA 1
ATOM 1862 C C . GLY A 1 232 ? -8.092 -12.597 2.590 1.00 94.50 232 GLY A C 1
ATOM 1863 O O . GLY A 1 232 ? -8.027 -12.002 1.507 1.00 94.50 232 GLY A O 1
ATOM 1864 N N . LYS A 1 233 ? -9.214 -12.610 3.319 1.00 94.12 233 LYS A N 1
ATOM 1865 C CA . LYS A 1 233 ? -10.439 -11.890 2.934 1.00 94.12 233 LYS A CA 1
ATOM 1866 C C . LYS A 1 233 ? -10.212 -10.381 2.872 1.00 94.12 233 LYS A C 1
ATOM 1868 O O . LYS A 1 233 ? -10.616 -9.754 1.894 1.00 94.12 233 LYS A O 1
ATOM 1873 N N . LEU A 1 234 ? -9.532 -9.809 3.863 1.00 94.62 234 LEU A N 1
ATOM 1874 C CA . LEU A 1 234 ? -9.213 -8.383 3.924 1.00 94.62 234 LEU A CA 1
ATOM 1875 C C . LEU A 1 234 ? -8.328 -7.936 2.753 1.00 94.62 234 LEU A C 1
ATOM 1877 O O . LEU A 1 234 ? -8.664 -6.972 2.068 1.00 94.62 234 LEU A O 1
ATOM 1881 N N . VAL A 1 235 ? -7.248 -8.665 2.464 1.00 94.94 235 VAL A N 1
ATOM 1882 C CA . VAL A 1 235 ? -6.397 -8.418 1.290 1.00 94.94 235 VAL A CA 1
ATOM 1883 C C . VAL A 1 235 ? -7.215 -8.538 0.003 1.00 94.94 235 VAL A C 1
ATOM 1885 O O . VAL A 1 235 ? -7.049 -7.727 -0.904 1.00 94.94 235 VAL A O 1
ATOM 1888 N N . GLY A 1 236 ? -8.144 -9.497 -0.067 1.00 92.69 236 GLY A N 1
ATOM 1889 C CA . GLY A 1 236 ? -9.083 -9.625 -1.179 1.00 92.69 236 GLY A CA 1
ATOM 1890 C C . GLY A 1 236 ? -9.979 -8.397 -1.363 1.00 92.69 236 GLY A C 1
ATOM 1891 O O . GLY A 1 236 ? -10.131 -7.929 -2.489 1.00 92.69 236 GLY A O 1
ATOM 1892 N N . LYS A 1 237 ? -10.526 -7.843 -0.276 1.00 92.75 237 LYS A N 1
ATOM 1893 C CA . LYS A 1 237 ? -11.309 -6.598 -0.310 1.00 92.75 237 LYS A CA 1
ATOM 1894 C C . LYS A 1 237 ? -10.455 -5.420 -0.773 1.00 92.75 237 LYS A C 1
ATOM 1896 O O . LYS A 1 237 ? -10.856 -4.710 -1.688 1.00 92.75 237 LYS A O 1
ATOM 1901 N N . ILE A 1 238 ? -9.255 -5.260 -0.209 1.00 92.00 238 ILE A N 1
ATOM 1902 C CA . ILE A 1 238 ? -8.306 -4.214 -0.616 1.00 92.00 238 ILE A CA 1
ATOM 1903 C C . ILE A 1 238 ? -7.976 -4.352 -2.103 1.00 92.00 238 ILE A C 1
ATOM 1905 O O . ILE A 1 238 ? -8.038 -3.359 -2.815 1.00 92.00 238 ILE A O 1
ATOM 1909 N N . PHE A 1 239 ? -7.684 -5.563 -2.590 1.00 90.62 239 PHE A N 1
ATOM 1910 C CA . PHE A 1 239 ? -7.441 -5.821 -4.010 1.00 90.62 239 PHE A CA 1
ATOM 1911 C C . PHE A 1 239 ? -8.607 -5.344 -4.879 1.00 90.62 239 PHE A C 1
ATOM 1913 O O . PHE A 1 239 ? -8.368 -4.640 -5.853 1.00 90.62 239 PHE A O 1
ATOM 1920 N N . VAL A 1 240 ? -9.850 -5.677 -4.518 1.00 87.62 240 VAL A N 1
ATOM 1921 C CA . VAL A 1 240 ? -11.025 -5.221 -5.273 1.00 87.62 240 VAL A CA 1
ATOM 1922 C C . VAL A 1 240 ? -11.075 -3.696 -5.295 1.00 87.62 240 VAL A C 1
ATOM 1924 O O . VAL A 1 240 ? -11.144 -3.123 -6.372 1.00 87.62 240 VAL A O 1
ATOM 1927 N N . VAL A 1 241 ? -10.933 -3.024 -4.151 1.00 88.00 241 VAL A N 1
ATOM 1928 C CA . VAL A 1 241 ? -10.932 -1.551 -4.094 1.00 88.00 241 VAL A CA 1
ATOM 1929 C C . VAL A 1 241 ? -9.734 -0.941 -4.855 1.00 88.00 241 VAL A C 1
ATOM 1931 O O . VAL A 1 241 ? -9.851 0.119 -5.455 1.00 88.00 241 VAL A O 1
ATOM 1934 N N . PHE A 1 242 ? -8.582 -1.609 -4.910 1.00 82.50 242 PHE A N 1
ATOM 1935 C CA . PHE A 1 242 ? -7.447 -1.199 -5.750 1.00 82.50 242 PHE A CA 1
ATOM 1936 C C . PHE A 1 242 ? -7.735 -1.351 -7.251 1.00 82.50 242 PHE A C 1
ATOM 1938 O O . PHE A 1 242 ? -7.248 -0.556 -8.059 1.00 82.50 242 PHE A O 1
ATOM 1945 N N . ASP A 1 243 ? -8.448 -2.415 -7.626 1.00 77.44 243 ASP A N 1
ATOM 1946 C CA . ASP A 1 243 ? -8.589 -2.869 -9.007 1.00 77.44 243 ASP A CA 1
ATOM 1947 C C . ASP A 1 243 ? -9.883 -2.425 -9.688 1.00 77.44 243 ASP A C 1
ATOM 1949 O O . ASP A 1 243 ? -9.957 -2.499 -10.915 1.00 77.44 243 ASP A O 1
ATOM 1953 N N . LEU A 1 244 ? -10.871 -1.940 -8.929 1.00 63.09 244 LEU A N 1
ATOM 1954 C CA . LEU A 1 244 ? -12.111 -1.384 -9.462 1.00 63.09 244 LEU A CA 1
ATOM 1955 C C . LEU A 1 244 ? -11.779 -0.381 -10.573 1.00 63.09 244 LEU A C 1
ATOM 1957 O O . LEU A 1 244 ? -11.254 0.716 -10.355 1.00 63.09 244 LEU A O 1
ATOM 1961 N N . HIS A 1 245 ? -12.029 -0.823 -11.800 1.00 52.19 245 HIS A N 1
ATOM 1962 C CA . HIS A 1 245 ? -11.937 0.008 -12.972 1.00 52.19 245 HIS A CA 1
ATOM 1963 C C . HIS A 1 245 ? -13.217 0.830 -13.035 1.00 52.19 245 HIS A C 1
ATOM 1965 O O . HIS A 1 245 ? -14.313 0.313 -12.833 1.00 52.19 245 HIS A O 1
ATOM 1971 N N . ILE A 1 246 ? -13.067 2.113 -13.344 1.00 43.50 246 ILE A N 1
ATOM 1972 C CA . ILE A 1 246 ? -14.114 2.852 -14.027 1.00 43.50 246 ILE A CA 1
ATOM 1973 C C . ILE A 1 246 ? -14.218 2.187 -15.407 1.00 43.50 246 ILE A C 1
ATOM 1975 O O . ILE A 1 246 ? -13.413 2.476 -16.290 1.00 43.50 246 ILE A O 1
ATOM 1979 N N . ASP A 1 247 ? -15.166 1.268 -15.585 1.00 30.81 247 ASP A N 1
ATOM 1980 C CA . ASP A 1 247 ? -15.624 0.814 -16.906 1.00 30.81 247 ASP A CA 1
ATOM 1981 C C . ASP A 1 247 ? -16.407 1.952 -17.597 1.00 30.81 247 ASP A C 1
ATOM 1983 O O . ASP A 1 247 ? -17.570 1.796 -17.955 1.00 30.81 247 ASP A O 1
ATOM 1987 N N . ALA A 1 248 ? -15.800 3.136 -17.736 1.00 32.66 248 ALA A N 1
ATOM 1988 C CA . ALA A 1 248 ? -16.415 4.287 -18.408 1.00 32.66 248 ALA A CA 1
ATOM 1989 C C . ALA A 1 248 ? -15.596 4.842 -19.581 1.00 32.66 248 ALA A C 1
ATOM 1991 O O . ALA A 1 248 ? -15.936 5.904 -20.073 1.00 32.66 248 ALA A O 1
ATOM 1992 N N . ASP A 1 249 ? -14.576 4.122 -20.062 1.00 31.00 249 ASP A N 1
ATOM 1993 C CA . ASP A 1 249 ? -13.888 4.442 -21.327 1.00 31.00 249 ASP A CA 1
ATOM 1994 C C . ASP A 1 249 ? -13.723 3.177 -22.201 1.00 31.00 249 ASP A C 1
ATOM 1996 O O . ASP A 1 249 ? -12.645 2.871 -22.721 1.00 31.00 249 ASP A O 1
ATOM 2000 N N . LEU A 1 250 ? -14.809 2.410 -22.338 1.00 31.16 250 LEU A N 1
ATOM 2001 C CA . LEU A 1 250 ? -15.057 1.602 -23.533 1.00 31.16 250 LEU A CA 1
ATOM 2002 C C . LEU A 1 250 ? -16.151 2.297 -24.349 1.00 31.16 250 LEU A C 1
ATOM 2004 O O . LEU A 1 250 ? -17.293 1.856 -24.340 1.00 31.16 250 LEU A O 1
ATOM 2008 N N . ASP A 1 251 ? -15.767 3.398 -24.994 1.00 31.62 251 ASP A N 1
ATOM 2009 C CA . ASP A 1 251 ? -16.293 3.885 -26.276 1.00 31.62 251 ASP A CA 1
ATOM 2010 C C . ASP A 1 251 ? -15.204 4.720 -26.978 1.00 31.62 251 ASP A C 1
ATOM 2012 O O . ASP A 1 251 ? -14.638 5.639 -26.338 1.00 31.62 251 ASP A O 1
#

Organism: NCBI:txid4793

Foldseek 3Di:
DDDPPPDDPQWDAQPFAAPVPRHGGRDTCPDSLFRHVFLNRPPQQVFDDLVLLDDPPLCVVQVVVQCVVVVQAALLDRVDGHDPDPQFKDKAQLQGSVNLRSLLSLFDDPDVVRVVVSSCCCNPVARSDSLRIHMDTPLLRVLLVQLVRQQSRLLSRQCCSPPVHRHLVSLVVCVVCLNPPVSHDASLVSSVVSVRDPSSSVSSLVSSLVSLLVQLVSLVVVVVDPRSPSSSVSSVSVSCSNNRDPPPPPD

Sequence (251 aa):
MDHEDWATPNERVCEGVKPSDGLKCSRRATDPNYPFCMTQHDKRANYCDPQMFRQDGLRNQMLETLRKRDKNHDRYNPGRKTSTRASSDEVDHIGECQTAAMCCQFATFTNDEEKHDVVKFFSGNLVNESRNFLVTSAVTNQRKGQGTTHFQQDLMKFSLSQYGEPNSQALDDIREASFNVPIVATYNDRLLEQGLSRASTRAIRRESGQALQYWKYKCLDEGDSPIYDVLGKLVGKIFVVFDLHIDADLD

pLDDT: mean 87.55, std 13.78, range [30.81, 97.12]